Protein AF-A0A7W1GRU5-F1 (afdb_monomer)

Nearest PDB structures (foldseek):
  3suz-assembly1_A  TM=3.601E-01  e=6.159E+00  Rattus norvegicus

Secondary structure (DSSP, 8-state):
---HHHHHHHHHHHHHHHHHHHHHHHHHHHHHHHHHHHHHHHHHHHHHHHHHHHHHHHHHHHHS-GGGSBS-TTTTTPPPPEEEE---TT-EESS----GGGGT-SS-SSS-EESSPPPTT--B--TTTPPPHHHHHHHHHTT-EEEEE-HHHHT-HHHHHHHHHHHHHT---S-----SHHHHHTT-EEEEE--TTT-PPPTT-SEEEEEEESSSTTPBTTTBEEEEEEESS-BHHHHHHHHHHS-TTSSSSTT--

Foldseek 3Di:
DDDPPVVVVVVVVVVVVVVVVVVVVVVVVVVVVVVVVVVVCVVVVVVVVVVVVVVVLLVVLLPDDLQPQWDHCVRQVKDDKDKAAFDAQPQADDPDDDQCVVVVDVVDQEHYAHPAADDFLQAEDDPVGDDDSRNVNVLLLQQAKEKEFEVVLVVDPSLVVSSVSSSSNLRDDPPPDPPDLSSLLRRRHHYDYDYVVNHDDDPQARIKIKHFFCDDPNYDPLGGMIMMMGGNGDGSSCVVVVCVVRPSVRHSNNVDD

Structure (mmCIF, N/CA/C/O backbone):
data_AF-A0A7W1GRU5-F1
#
_entry.id   AF-A0A7W1GRU5-F1
#
loop_
_atom_site.group_PDB
_atom_site.id
_atom_site.type_symbol
_atom_site.label_atom_id
_atom_site.label_alt_id
_atom_site.label_comp_id
_atom_site.label_asym_id
_atom_site.label_entity_id
_atom_site.label_seq_id
_atom_site.pdbx_PDB_ins_code
_atom_site.Cartn_x
_atom_site.Cartn_y
_atom_site.Cartn_z
_atom_site.occupancy
_atom_site.B_iso_or_equiv
_atom_site.auth_seq_id
_atom_site.auth_comp_id
_atom_site.auth_asym_id
_atom_site.auth_atom_id
_atom_site.pdbx_PDB_model_num
ATOM 1 N N . MET A 1 1 ? -77.548 16.739 59.389 1.00 50.28 1 MET A N 1
ATOM 2 C CA . MET A 1 1 ? -76.178 16.188 59.481 1.00 50.28 1 MET A CA 1
ATOM 3 C C . MET A 1 1 ? -76.095 14.935 58.616 1.00 50.28 1 MET A C 1
ATOM 5 O O . MET A 1 1 ? -76.835 14.013 58.906 1.00 50.28 1 MET A O 1
ATOM 9 N N . ALA A 1 2 ? -75.294 14.932 57.542 1.00 55.84 2 ALA A N 1
ATOM 10 C CA . ALA A 1 2 ? -74.689 13.753 56.887 1.00 55.84 2 ALA A CA 1
ATOM 11 C C . ALA A 1 2 ? -74.153 14.154 55.499 1.00 55.84 2 ALA A C 1
ATOM 13 O O . ALA A 1 2 ? -74.943 14.505 54.627 1.00 55.84 2 ALA A O 1
ATOM 14 N N . LYS A 1 3 ? -72.823 14.083 55.330 1.00 51.84 3 LYS A N 1
ATOM 15 C CA . LYS A 1 3 ? -72.012 13.809 54.113 1.00 51.84 3 LYS A CA 1
ATOM 16 C C . LYS A 1 3 ? -70.573 14.400 54.128 1.00 51.84 3 LYS A C 1
ATOM 18 O O . LYS A 1 3 ? -70.083 14.791 53.073 1.00 51.84 3 LYS A O 1
ATOM 23 N N . PRO A 1 4 ? -69.814 14.387 55.246 1.00 54.84 4 PRO A N 1
ATOM 24 C CA . PRO A 1 4 ? -68.350 14.481 55.153 1.00 54.84 4 PRO A CA 1
ATOM 25 C C . PRO A 1 4 ? -67.722 13.260 54.449 1.00 54.84 4 PRO A C 1
ATOM 27 O O . PRO A 1 4 ? -66.665 13.376 53.838 1.00 54.84 4 PRO A O 1
ATOM 30 N N . SER A 1 5 ? -68.373 12.089 54.502 1.00 61.81 5 SER A N 1
ATOM 31 C CA . SER A 1 5 ? -67.784 10.808 54.078 1.00 61.81 5 SER A CA 1
ATOM 32 C C . SER A 1 5 ? -67.575 10.668 52.565 1.00 61.81 5 SER A C 1
ATOM 34 O O . SER A 1 5 ? -66.493 10.271 52.151 1.00 61.81 5 SER A O 1
ATOM 36 N N . LYS A 1 6 ? -68.548 11.058 51.725 1.00 66.12 6 LYS A N 1
ATOM 37 C CA . LYS A 1 6 ? -68.444 10.913 50.254 1.00 66.12 6 LYS A CA 1
ATOM 38 C C . LYS A 1 6 ? -67.352 11.781 49.617 1.00 66.12 6 LYS A C 1
ATOM 40 O O . LYS A 1 6 ? -66.725 11.363 48.649 1.00 66.12 6 LYS A O 1
ATOM 45 N N . ASN A 1 7 ? -67.120 12.986 50.142 1.00 70.38 7 ASN A N 1
ATOM 46 C CA . ASN A 1 7 ? -66.051 13.861 49.645 1.00 70.38 7 ASN A CA 1
ATOM 47 C C . ASN A 1 7 ? -64.666 13.352 50.062 1.00 70.38 7 ASN A C 1
ATOM 49 O O . ASN A 1 7 ? -63.726 13.444 49.274 1.00 70.38 7 ASN A O 1
ATOM 53 N N . ARG A 1 8 ? -64.556 12.759 51.258 1.00 74.50 8 ARG A N 1
ATOM 54 C CA . ARG A 1 8 ? -63.318 12.135 51.738 1.00 74.50 8 ARG A CA 1
ATOM 55 C C . ARG A 1 8 ? -62.948 10.904 50.914 1.00 74.50 8 ARG A C 1
ATOM 57 O O . ARG A 1 8 ? -61.820 10.795 50.460 1.00 74.50 8 ARG A O 1
ATOM 64 N N . GLU A 1 9 ? -63.930 10.064 50.604 1.00 77.06 9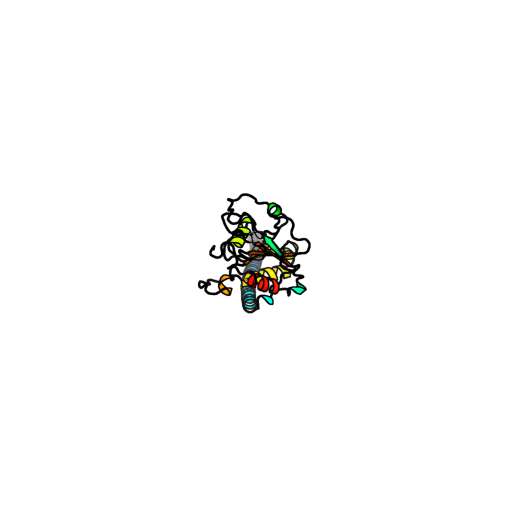 GLU A N 1
ATOM 65 C CA . GLU A 1 9 ? -63.752 8.852 49.795 1.00 77.06 9 GLU A CA 1
ATOM 66 C C . GLU A 1 9 ? -63.311 9.164 48.347 1.00 77.06 9 GLU A C 1
ATOM 68 O O . GLU A 1 9 ? -62.473 8.472 47.767 1.00 77.06 9 GLU A O 1
ATOM 73 N N . ARG A 1 10 ? -63.820 10.257 47.756 1.00 79.00 10 ARG A N 1
ATOM 74 C CA . ARG A 1 10 ? -63.387 10.732 46.429 1.00 79.00 10 ARG A CA 1
ATOM 75 C C . ARG A 1 10 ? -61.971 11.317 46.457 1.00 79.00 10 ARG A C 1
ATOM 77 O O . ARG A 1 10 ? -61.211 11.082 45.521 1.00 79.00 10 ARG A O 1
ATOM 84 N N . ALA A 1 11 ? -61.619 12.055 47.511 1.00 81.19 11 ALA A N 1
ATOM 85 C CA . ALA A 1 11 ? -60.272 12.593 47.700 1.00 81.19 11 ALA A CA 1
ATOM 86 C C . ALA A 1 11 ? -59.235 11.473 47.903 1.00 81.19 11 ALA A C 1
ATOM 88 O O . ALA A 1 11 ? -58.199 11.484 47.243 1.00 81.19 11 ALA A O 1
ATOM 89 N N . GLU A 1 12 ? -59.559 10.464 48.717 1.00 84.00 12 GLU A N 1
ATOM 90 C CA . GLU A 1 12 ? -58.722 9.280 48.951 1.00 84.00 12 GLU A CA 1
ATOM 91 C C . GLU A 1 12 ? -58.486 8.485 47.649 1.00 84.00 12 GLU A C 1
ATOM 93 O O . GLU A 1 12 ? -57.354 8.095 47.367 1.00 84.00 12 GLU A O 1
ATOM 98 N N . ARG A 1 13 ? -59.508 8.322 46.789 1.00 81.06 13 ARG A N 1
ATOM 99 C CA . ARG A 1 13 ? -59.340 7.693 45.459 1.00 81.06 13 ARG A CA 1
ATOM 100 C C . ARG A 1 13 ? -58.450 8.499 44.511 1.00 81.06 13 ARG A C 1
ATOM 102 O O . ARG A 1 13 ? -57.637 7.912 43.804 1.00 81.06 13 ARG A O 1
ATOM 109 N N . ILE A 1 14 ? -58.593 9.824 44.474 1.00 84.50 14 ILE A N 1
ATOM 110 C CA . ILE A 1 14 ? -57.754 10.688 43.624 1.00 84.50 14 ILE A CA 1
ATOM 111 C C . ILE A 1 14 ? -56.297 10.652 44.097 1.00 84.50 14 ILE A C 1
ATOM 113 O O . ILE A 1 14 ? -55.383 10.609 43.275 1.00 84.50 14 ILE A O 1
ATOM 117 N N . GLU A 1 15 ? -56.066 10.642 45.409 1.00 84.25 15 GLU A N 1
ATOM 118 C CA . GLU A 1 15 ? -54.723 10.537 45.974 1.00 84.25 15 GLU A CA 1
ATOM 119 C C . GLU A 1 15 ? -54.103 9.153 45.734 1.00 84.25 15 GLU A C 1
ATOM 121 O O . GLU A 1 15 ? -52.923 9.070 45.397 1.00 84.25 15 GLU A O 1
ATOM 126 N N . ALA A 1 16 ? -54.893 8.077 45.819 1.00 83.06 16 ALA A N 1
ATOM 127 C CA . ALA A 1 16 ? -54.451 6.729 45.466 1.00 83.06 16 ALA A CA 1
ATOM 128 C C . ALA A 1 16 ? -54.019 6.637 43.992 1.00 83.06 16 ALA A C 1
ATOM 130 O O . ALA A 1 16 ? -52.899 6.210 43.717 1.00 83.06 16 ALA A O 1
ATOM 131 N N . LEU A 1 17 ? -54.842 7.143 43.064 1.00 83.25 17 LEU A N 1
ATOM 132 C CA . LEU A 1 17 ? -54.511 7.191 41.634 1.00 83.25 17 LEU A CA 1
ATOM 133 C C . LEU A 1 17 ? -53.266 8.045 41.356 1.00 83.25 17 LEU A C 1
ATOM 135 O O . LEU A 1 17 ? -52.408 7.641 40.576 1.00 83.25 17 LEU A O 1
ATOM 139 N N . ARG A 1 18 ? -53.118 9.198 42.029 1.00 83.06 18 ARG A N 1
ATOM 140 C CA . ARG A 1 18 ? -51.906 10.033 41.932 1.00 83.06 18 ARG A CA 1
ATOM 141 C C . ARG A 1 18 ? -50.664 9.322 42.469 1.00 83.06 18 ARG A C 1
ATOM 143 O O . ARG A 1 18 ? -49.592 9.457 41.892 1.00 83.06 18 ARG A O 1
ATOM 150 N N . ARG A 1 19 ? -50.772 8.568 43.567 1.00 83.75 19 ARG A N 1
ATOM 151 C CA . ARG A 1 19 ? -49.648 7.791 44.117 1.00 83.75 19 ARG A CA 1
ATOM 152 C C . ARG A 1 19 ? -49.258 6.639 43.193 1.00 83.75 19 ARG A C 1
ATOM 154 O O . ARG A 1 19 ? -48.070 6.365 43.049 1.00 83.75 19 ARG A O 1
ATOM 161 N N . GLU A 1 20 ? -50.226 5.974 42.569 1.00 83.56 20 GLU A N 1
ATOM 162 C CA . GLU A 1 20 ? -49.972 4.930 41.571 1.00 83.56 20 GLU A CA 1
ATOM 163 C C . GLU A 1 20 ? -49.313 5.498 40.313 1.00 83.56 20 GLU A C 1
ATOM 165 O O . GLU A 1 20 ? -48.282 4.971 39.891 1.00 83.56 20 GLU A O 1
ATOM 170 N N . SER A 1 21 ? -49.826 6.612 39.775 1.00 81.19 21 SER A N 1
ATOM 171 C CA . SER A 1 21 ? -49.234 7.270 38.606 1.00 81.19 21 SER A CA 1
ATOM 172 C C . SER A 1 21 ? -47.813 7.759 38.897 1.00 81.19 21 SER A C 1
ATOM 174 O O . SER A 1 21 ? -46.904 7.465 38.129 1.00 81.19 21 SER A O 1
ATOM 176 N N . GLN A 1 22 ? -47.577 8.389 40.054 1.00 82.62 22 GLN A N 1
ATOM 177 C CA . GLN A 1 22 ? -46.239 8.822 40.474 1.00 82.62 22 GLN A CA 1
ATOM 178 C C . GLN A 1 22 ? -45.265 7.649 40.652 1.00 82.62 22 GLN A C 1
ATOM 180 O O . GLN A 1 22 ? -44.083 7.772 40.339 1.00 82.62 22 GLN A O 1
ATOM 185 N N . ARG A 1 23 ? -45.725 6.499 41.162 1.00 83.88 23 ARG A N 1
ATOM 186 C CA . ARG A 1 23 ? -44.890 5.290 41.279 1.00 83.88 23 ARG A CA 1
ATOM 187 C C . ARG A 1 23 ? -44.571 4.694 39.910 1.00 83.88 23 ARG A C 1
ATOM 189 O O . ARG A 1 23 ? -43.434 4.274 39.701 1.00 83.88 23 ARG A O 1
ATOM 196 N N . ALA A 1 24 ? -45.544 4.661 39.002 1.00 84.56 24 ALA A N 1
ATOM 197 C CA . ALA A 1 24 ? -45.358 4.184 37.636 1.00 84.56 24 ALA A CA 1
ATOM 198 C C . ALA A 1 24 ? -44.393 5.088 36.852 1.00 84.56 24 ALA A C 1
ATOM 200 O O . ALA A 1 24 ? -43.470 4.578 36.220 1.00 84.56 24 ALA A O 1
ATOM 201 N N . GLU A 1 25 ? -44.533 6.411 36.969 1.00 87.88 25 GLU A N 1
ATOM 202 C CA . GLU A 1 25 ? -43.610 7.386 36.378 1.00 87.88 25 GLU A CA 1
ATOM 203 C C . GLU A 1 25 ? -42.199 7.239 36.941 1.00 87.88 25 GLU A C 1
ATOM 205 O O . GLU A 1 25 ? -41.264 7.079 36.168 1.00 87.88 25 GLU A O 1
ATOM 210 N N . ARG A 1 26 ? -42.028 7.178 38.270 1.00 89.56 26 ARG A N 1
ATOM 211 C CA . ARG A 1 26 ? -40.703 6.974 38.885 1.00 89.56 26 ARG A CA 1
ATOM 212 C C . ARG A 1 26 ? -40.040 5.681 38.427 1.00 89.56 26 ARG A C 1
ATOM 214 O O . ARG A 1 26 ? -38.848 5.686 38.149 1.00 89.56 26 ARG A O 1
ATOM 221 N N . ARG A 1 27 ? -40.797 4.581 38.336 1.00 91.56 27 ARG A N 1
ATOM 222 C CA . ARG A 1 27 ? -40.287 3.308 37.804 1.00 91.56 27 ARG A CA 1
ATOM 223 C C . ARG A 1 27 ? -39.874 3.450 36.345 1.00 91.56 27 ARG A C 1
ATOM 225 O O . ARG A 1 27 ? -38.794 2.999 35.995 1.00 91.56 27 ARG A O 1
ATOM 232 N N . ARG A 1 28 ? -40.695 4.100 35.517 1.00 91.12 28 ARG A N 1
ATOM 233 C CA . ARG A 1 28 ? -40.389 4.330 34.102 1.00 91.12 28 ARG A CA 1
ATOM 234 C C . ARG A 1 28 ? -39.143 5.196 33.934 1.00 91.12 28 ARG A C 1
ATOM 236 O O . ARG A 1 28 ? -38.260 4.817 33.179 1.00 91.12 28 ARG A O 1
ATOM 243 N N . THR A 1 29 ? -39.035 6.301 34.670 1.00 92.56 29 THR A N 1
ATOM 244 C CA . THR A 1 29 ? -37.845 7.160 34.677 1.00 92.56 29 THR A CA 1
ATOM 245 C C . THR A 1 29 ? -36.613 6.387 35.128 1.00 92.56 29 THR A C 1
ATOM 247 O O . THR A 1 29 ? -35.582 6.476 34.477 1.00 92.56 29 THR A O 1
ATOM 250 N N . LEU A 1 30 ? -36.712 5.592 36.195 1.00 95.50 30 LEU A N 1
ATOM 251 C CA . LEU A 1 30 ? -35.588 4.807 36.704 1.00 95.50 30 LEU A CA 1
ATOM 252 C C . LEU A 1 30 ? -35.138 3.746 35.691 1.00 95.50 30 LEU A C 1
ATOM 254 O O . LEU A 1 30 ? -33.944 3.617 35.452 1.00 95.50 30 LEU A O 1
ATOM 258 N N . VAL A 1 31 ? -36.076 3.047 35.046 1.00 96.00 31 VAL A N 1
ATOM 259 C CA . VAL A 1 31 ? -35.769 2.104 33.958 1.00 96.00 31 VAL A CA 1
ATOM 260 C C . VAL A 1 31 ? -35.074 2.818 32.801 1.00 96.00 31 VAL A C 1
ATOM 262 O O . VAL A 1 31 ? -34.044 2.341 32.344 1.00 96.00 31 VAL A O 1
ATOM 265 N N . VAL A 1 32 ? -35.583 3.972 32.360 1.00 95.38 32 VAL A N 1
ATOM 266 C CA . VAL A 1 32 ? -34.956 4.753 31.280 1.00 95.38 32 VAL A CA 1
ATOM 267 C C . VAL A 1 32 ? -33.542 5.190 31.666 1.00 95.38 32 VAL A C 1
ATOM 269 O O . VAL A 1 32 ? -32.622 4.989 30.885 1.00 95.38 32 VAL A O 1
ATOM 272 N N . VAL A 1 33 ? -33.342 5.718 32.876 1.00 96.56 33 VAL A N 1
ATOM 273 C CA . VAL A 1 33 ? -32.017 6.135 33.363 1.00 96.56 33 VAL A CA 1
ATOM 274 C C . VAL A 1 33 ? -31.049 4.955 33.424 1.00 96.56 33 VAL A C 1
ATOM 276 O O . VAL A 1 33 ? -29.903 5.102 33.014 1.00 96.56 33 VAL A O 1
ATOM 279 N N . LEU A 1 34 ? -31.497 3.782 33.883 1.00 96.81 34 LEU A N 1
ATOM 280 C CA . LEU A 1 34 ? -30.667 2.576 33.891 1.00 96.81 34 LEU A CA 1
ATOM 281 C C . LEU A 1 34 ? -30.294 2.133 32.476 1.00 96.81 34 LEU A C 1
ATOM 283 O O . LEU A 1 34 ? -29.129 1.849 32.227 1.00 96.81 34 LEU A O 1
ATOM 287 N N . VAL A 1 35 ? -31.254 2.110 31.549 1.00 97.25 35 VAL A N 1
ATOM 288 C CA . VAL A 1 35 ? -30.998 1.741 30.149 1.00 97.25 35 VAL A CA 1
ATOM 289 C C . VAL A 1 35 ? -30.015 2.719 29.507 1.00 97.25 35 VAL A C 1
ATOM 291 O O . VAL A 1 35 ? -29.026 2.287 28.924 1.00 97.25 35 VAL A O 1
ATOM 294 N N . CYS A 1 36 ? -30.230 4.028 29.666 1.00 96.69 36 CYS A N 1
ATOM 295 C CA . CYS A 1 36 ? -29.302 5.046 29.176 1.00 96.69 36 CYS A CA 1
ATOM 296 C C . CYS A 1 36 ? -27.915 4.919 29.822 1.00 96.69 36 CYS A C 1
ATOM 298 O O . CYS A 1 36 ? -26.914 5.056 29.128 1.00 96.69 36 CYS A O 1
ATOM 300 N N . GLY A 1 37 ? -27.844 4.625 31.123 1.00 97.31 37 GLY A N 1
ATOM 301 C CA . GLY A 1 37 ? -26.581 4.412 31.829 1.00 97.31 37 GLY A CA 1
ATOM 302 C C . GLY A 1 37 ? -25.813 3.197 31.310 1.00 97.31 37 GLY A C 1
ATOM 303 O O . GLY A 1 37 ? -24.614 3.291 31.071 1.00 97.31 37 GLY A O 1
ATOM 304 N N . VAL A 1 38 ? -26.501 2.078 31.069 1.00 97.69 38 VAL A N 1
ATOM 305 C CA . VAL A 1 38 ? -25.897 0.874 30.478 1.00 97.69 38 VAL A CA 1
ATOM 306 C C . VAL A 1 38 ? -25.409 1.148 29.057 1.00 97.69 38 VAL A C 1
ATOM 308 O O . VAL A 1 38 ? -24.287 0.778 28.732 1.00 97.69 38 VAL A O 1
ATOM 311 N N . LEU A 1 39 ? -26.205 1.831 28.228 1.00 96.75 39 LEU A N 1
ATOM 312 C CA . LEU A 1 39 ? -25.803 2.198 26.866 1.00 96.75 39 LEU A CA 1
ATOM 313 C C . LEU A 1 39 ? -24.569 3.106 26.859 1.00 96.75 39 LEU A C 1
ATOM 315 O O . LEU A 1 39 ? -23.635 2.857 26.105 1.00 96.75 39 LEU A O 1
ATOM 319 N N . ALA A 1 40 ? -24.534 4.119 27.727 1.00 96.06 40 ALA A N 1
ATOM 320 C CA . ALA A 1 40 ? -23.379 5.003 27.847 1.00 96.06 40 ALA A CA 1
ATOM 321 C C . ALA A 1 40 ? -22.115 4.235 28.270 1.00 96.06 40 ALA A C 1
ATOM 323 O O . ALA A 1 40 ? -21.057 4.427 27.678 1.00 96.06 40 ALA A O 1
ATOM 324 N N . LEU A 1 41 ? -22.229 3.327 29.246 1.00 97.44 41 LEU A N 1
ATOM 325 C CA . LEU A 1 41 ? -21.112 2.480 29.673 1.00 97.44 41 LEU A CA 1
ATOM 326 C C . LEU A 1 41 ? -20.661 1.508 28.579 1.00 97.44 41 LEU A C 1
ATOM 328 O O . LEU A 1 41 ? -19.464 1.287 28.442 1.00 97.44 41 LEU A O 1
ATOM 332 N N . ALA A 1 42 ? -21.587 0.952 27.794 1.00 96.56 42 ALA A N 1
ATOM 333 C CA . ALA A 1 42 ? -21.254 0.066 26.684 1.00 96.56 42 ALA A CA 1
ATOM 334 C C . ALA A 1 42 ? -20.470 0.802 25.589 1.00 96.56 42 ALA A C 1
ATOM 336 O O . ALA A 1 42 ? -19.461 0.286 25.123 1.00 96.56 42 ALA A O 1
ATOM 337 N N . ILE A 1 43 ? -20.886 2.022 25.229 1.00 96.00 43 ILE A N 1
ATOM 338 C CA . ILE A 1 43 ? -20.183 2.846 24.235 1.00 96.00 43 ILE A CA 1
ATOM 339 C C . ILE A 1 43 ? -18.781 3.203 24.738 1.00 96.00 43 ILE A C 1
ATOM 341 O O . ILE A 1 43 ? -17.804 2.920 24.054 1.00 96.00 43 ILE A O 1
ATOM 345 N N . VAL A 1 44 ? -18.670 3.760 25.951 1.00 96.25 44 VAL A N 1
ATOM 346 C CA . VAL A 1 44 ? -17.369 4.144 26.532 1.00 96.25 44 VAL A CA 1
ATOM 347 C C . VAL A 1 44 ? -16.459 2.926 26.708 1.00 96.25 44 VAL A C 1
ATOM 349 O O . VAL A 1 44 ? -15.264 2.996 26.425 1.00 96.25 44 VAL A O 1
ATOM 352 N N . GLY A 1 45 ? -17.021 1.798 27.149 1.00 95.31 45 GLY A N 1
ATOM 353 C CA . GLY A 1 45 ? -16.300 0.539 27.302 1.00 95.31 45 GLY A CA 1
ATOM 354 C C . GLY A 1 45 ? -15.768 0.009 25.974 1.00 95.31 45 GLY A C 1
ATOM 355 O O . GLY A 1 45 ? -14.596 -0.343 25.902 1.00 95.31 45 GLY A O 1
ATOM 356 N N . ALA A 1 46 ? -16.585 0.017 24.917 1.00 94.88 46 ALA A N 1
ATOM 357 C CA . ALA A 1 46 ? -16.165 -0.398 23.581 1.00 94.88 46 ALA A CA 1
ATOM 358 C C . ALA A 1 46 ? -15.059 0.509 23.022 1.00 94.88 46 ALA A C 1
ATOM 360 O O . ALA A 1 46 ? -14.063 0.005 22.512 1.00 94.88 46 ALA A O 1
ATOM 361 N N . THR A 1 47 ? -15.181 1.833 23.180 1.00 92.31 47 THR A N 1
ATOM 362 C CA . THR A 1 47 ? -14.139 2.771 22.730 1.00 92.31 47 THR A CA 1
ATOM 363 C C . THR A 1 47 ? -12.834 2.607 23.504 1.00 92.31 47 THR A C 1
ATOM 365 O O . THR A 1 47 ? -11.766 2.629 22.906 1.00 92.31 47 THR A O 1
ATOM 368 N N . ALA A 1 48 ? -12.902 2.414 24.826 1.00 93.50 48 ALA A N 1
ATOM 369 C CA . ALA A 1 48 ? -11.710 2.212 25.644 1.00 93.50 48 ALA A CA 1
ATOM 370 C C . ALA A 1 48 ? -11.033 0.872 25.332 1.00 93.50 48 ALA A C 1
ATOM 372 O O . ALA A 1 48 ? -9.810 0.810 25.274 1.00 93.50 48 ALA A O 1
ATOM 373 N N . TRP A 1 49 ? -11.821 -0.184 25.109 1.00 95.00 49 TRP A N 1
ATOM 374 C CA . TRP A 1 49 ? -11.301 -1.485 24.702 1.00 95.00 49 TRP A CA 1
ATOM 375 C C . TRP A 1 49 ? -10.596 -1.406 23.349 1.00 95.00 49 TRP A C 1
ATOM 377 O O . TRP A 1 49 ? -9.454 -1.839 23.278 1.00 95.00 49 TRP A O 1
ATOM 387 N N . LYS A 1 50 ? -11.219 -0.771 22.342 1.00 92.00 50 LYS A N 1
ATOM 388 C CA . LYS A 1 50 ? -10.606 -0.559 21.025 1.00 92.00 50 LYS A CA 1
ATOM 389 C C . LYS A 1 50 ? -9.271 0.192 21.125 1.00 92.00 50 LYS A C 1
ATOM 391 O O . LYS A 1 50 ? -8.268 -0.268 20.612 1.00 92.00 50 LYS A O 1
ATOM 396 N N . LEU A 1 51 ? -9.219 1.301 21.865 1.00 89.06 51 LEU A N 1
ATOM 397 C CA . LEU A 1 51 ? -7.969 2.056 22.033 1.00 89.06 51 LEU A CA 1
ATOM 398 C C . LEU A 1 51 ? -6.847 1.228 22.680 1.00 89.06 51 LEU A C 1
ATOM 400 O O . LEU A 1 51 ? -5.685 1.373 22.316 1.00 89.06 51 LEU A O 1
ATOM 404 N N . ILE A 1 52 ? -7.184 0.374 23.650 1.00 92.75 52 ILE A N 1
ATOM 405 C CA . ILE A 1 52 ? -6.202 -0.497 24.308 1.00 92.75 52 ILE A CA 1
ATOM 406 C C . ILE A 1 52 ? -5.774 -1.634 23.376 1.00 92.75 52 ILE A C 1
ATOM 408 O O . ILE A 1 52 ? -4.587 -1.944 23.337 1.00 92.75 52 ILE A O 1
ATOM 412 N N . SER A 1 53 ? -6.706 -2.251 22.644 1.00 88.19 53 SER A N 1
ATOM 413 C CA . SER A 1 53 ? -6.381 -3.321 21.697 1.00 88.19 53 SER A CA 1
ATOM 414 C C . SER A 1 53 ? -5.517 -2.813 20.552 1.00 88.19 53 SER A C 1
ATOM 416 O O . SER A 1 53 ? -4.529 -3.458 20.224 1.00 88.19 53 SER A O 1
ATOM 418 N N . ASP A 1 54 ? -5.839 -1.640 20.008 1.00 84.38 54 ASP A N 1
ATOM 419 C CA . ASP A 1 54 ? -5.094 -1.030 18.906 1.00 84.38 54 ASP A CA 1
ATOM 420 C C . ASP A 1 54 ? -3.666 -0.683 19.364 1.00 84.38 54 ASP A C 1
ATOM 422 O O . ASP A 1 54 ? -2.704 -0.980 18.663 1.00 84.38 54 ASP A O 1
ATOM 426 N N . ALA A 1 55 ? -3.502 -0.152 20.584 1.00 84.81 55 ALA A N 1
ATOM 427 C CA . ALA A 1 55 ? -2.181 0.109 21.160 1.00 84.81 55 ALA A CA 1
ATOM 428 C C . ALA A 1 55 ? -1.368 -1.178 21.393 1.00 84.81 55 ALA A C 1
ATOM 430 O O . ALA A 1 55 ? -0.181 -1.224 21.090 1.00 84.81 55 ALA A O 1
ATOM 431 N N . GLN A 1 56 ? -2.004 -2.237 21.905 1.00 88.25 56 GLN A N 1
ATOM 432 C CA . GLN A 1 56 ? -1.344 -3.533 22.095 1.00 88.25 56 GLN A CA 1
ATOM 433 C C . GLN A 1 56 ? -0.927 -4.168 20.767 1.00 88.25 56 GLN A C 1
ATOM 435 O O . GLN A 1 56 ? 0.153 -4.750 20.689 1.00 88.25 56 GLN A O 1
ATOM 440 N N . ARG A 1 57 ? -1.767 -4.044 19.732 1.00 87.06 57 ARG A N 1
ATOM 441 C CA . ARG A 1 57 ? -1.457 -4.520 18.384 1.00 87.06 57 ARG A CA 1
ATOM 442 C C . ARG A 1 57 ? -0.294 -3.741 17.782 1.00 87.06 57 ARG A C 1
ATOM 444 O O . ARG A 1 57 ? 0.629 -4.360 17.271 1.00 87.06 57 ARG A O 1
ATOM 451 N N . ALA A 1 58 ? -0.299 -2.416 17.912 1.00 84.62 58 ALA A N 1
ATOM 452 C CA . ALA A 1 58 ? 0.795 -1.573 17.442 1.00 84.62 58 ALA A CA 1
ATOM 453 C C . ALA A 1 58 ? 2.134 -1.945 18.100 1.00 84.62 58 ALA A C 1
ATOM 455 O O . ALA A 1 58 ? 3.139 -2.082 17.406 1.00 84.62 58 ALA A O 1
ATOM 456 N N . ASP A 1 59 ? 2.148 -2.184 19.417 1.00 86.31 59 ASP A N 1
ATOM 457 C CA . ASP A 1 59 ? 3.347 -2.645 20.132 1.00 86.31 59 ASP A CA 1
ATOM 458 C C . ASP A 1 59 ? 3.826 -4.025 19.632 1.00 86.31 59 ASP A C 1
ATOM 460 O O . ASP A 1 59 ? 5.028 -4.261 19.481 1.00 86.31 59 ASP A O 1
ATOM 464 N N . GLU A 1 60 ? 2.896 -4.945 19.361 1.00 88.12 60 GLU A N 1
ATOM 465 C CA . GLU A 1 60 ? 3.195 -6.273 18.814 1.00 88.12 60 GLU A CA 1
ATOM 466 C C . GLU A 1 60 ? 3.788 -6.188 17.399 1.00 88.12 60 GLU A C 1
ATOM 468 O O . GLU A 1 60 ? 4.821 -6.803 17.122 1.00 88.12 60 GLU A O 1
ATOM 473 N N . ILE A 1 61 ? 3.181 -5.391 16.518 1.00 88.69 61 ILE A N 1
ATOM 474 C CA . ILE A 1 61 ? 3.646 -5.175 15.143 1.00 88.69 61 ILE A CA 1
ATOM 475 C C . ILE A 1 61 ? 4.993 -4.453 15.118 1.00 88.69 61 ILE A C 1
ATOM 477 O O . ILE A 1 61 ? 5.890 -4.843 14.366 1.00 88.69 61 ILE A O 1
ATOM 481 N N . ALA A 1 62 ? 5.202 -3.464 15.989 1.00 85.25 62 ALA A N 1
ATOM 482 C CA . ALA A 1 62 ? 6.492 -2.797 16.131 1.00 85.25 62 ALA A CA 1
ATOM 483 C C . ALA A 1 62 ? 7.616 -3.795 16.468 1.00 85.25 62 ALA A C 1
ATOM 485 O O . ALA A 1 62 ? 8.708 -3.694 15.909 1.00 85.25 62 ALA A O 1
ATOM 486 N N . GLY A 1 63 ? 7.334 -4.785 17.324 1.00 84.81 63 GLY A N 1
ATOM 487 C CA . GLY A 1 63 ? 8.273 -5.848 17.697 1.00 84.81 63 GLY A CA 1
ATOM 488 C C . GLY A 1 63 ? 8.399 -7.009 16.701 1.00 84.81 63 GLY A C 1
ATOM 489 O O . GLY A 1 63 ? 9.278 -7.852 16.883 1.00 84.81 63 GLY A O 1
ATOM 490 N N . THR A 1 64 ? 7.547 -7.072 15.677 1.00 89.75 64 THR A N 1
ATOM 491 C CA . THR A 1 64 ? 7.531 -8.144 14.670 1.00 89.75 64 THR A CA 1
ATOM 492 C C . THR A 1 64 ? 8.336 -7.730 13.439 1.00 89.75 64 THR A C 1
ATOM 494 O O . THR A 1 64 ? 8.245 -6.587 12.988 1.00 89.75 64 THR A O 1
ATOM 497 N N . ASP A 1 65 ? 9.149 -8.638 12.896 1.00 91.56 65 ASP A N 1
ATOM 498 C CA . ASP A 1 65 ? 9.872 -8.404 11.640 1.00 91.56 65 ASP A CA 1
ATOM 499 C C . ASP A 1 65 ? 8.880 -8.240 10.478 1.00 91.56 65 ASP A C 1
ATOM 501 O O . ASP A 1 65 ? 7.886 -8.965 10.427 1.00 91.56 65 ASP A O 1
ATOM 505 N N . LEU A 1 66 ? 9.133 -7.306 9.554 1.00 92.19 66 LEU A N 1
ATOM 506 C CA . LEU A 1 66 ? 8.254 -7.073 8.403 1.00 92.19 66 LEU A CA 1
ATOM 507 C C . LEU A 1 66 ? 8.031 -8.361 7.599 1.00 92.19 66 LEU A C 1
ATOM 509 O O . LEU A 1 66 ? 6.894 -8.664 7.254 1.00 92.19 66 LEU A O 1
ATOM 513 N N . ALA A 1 67 ? 9.083 -9.156 7.382 1.00 95.00 67 ALA A N 1
ATOM 514 C CA . ALA A 1 67 ? 9.001 -10.398 6.622 1.00 95.00 67 ALA A CA 1
ATOM 515 C C . ALA A 1 67 ? 8.154 -11.484 7.310 1.00 95.00 67 ALA A C 1
ATOM 517 O O . ALA A 1 67 ? 7.759 -12.455 6.674 1.00 95.00 67 ALA A O 1
ATOM 518 N N . ALA A 1 68 ? 7.863 -11.330 8.606 1.00 95.50 68 ALA A N 1
ATOM 519 C CA . ALA A 1 68 ? 7.047 -12.263 9.378 1.00 95.50 68 ALA A CA 1
ATOM 520 C C . ALA A 1 68 ? 5.552 -11.884 9.425 1.00 95.50 68 ALA A C 1
ATOM 522 O O . ALA A 1 68 ? 4.777 -12.565 10.099 1.00 95.50 68 ALA A O 1
ATOM 523 N N . ILE A 1 69 ? 5.145 -10.794 8.766 1.00 96.12 69 ILE A N 1
ATOM 524 C CA . ILE A 1 69 ? 3.749 -10.347 8.713 1.00 96.12 69 ILE A CA 1
ATOM 525 C C . ILE A 1 69 ? 3.067 -10.964 7.489 1.00 96.12 69 ILE A C 1
ATOM 527 O O . ILE A 1 69 ? 3.508 -10.765 6.361 1.00 96.12 69 ILE A O 1
ATOM 531 N N . GLY A 1 70 ? 1.956 -11.669 7.703 1.00 96.25 70 GLY A N 1
ATOM 532 C CA . GLY A 1 70 ? 1.215 -12.329 6.627 1.00 96.25 70 GLY A CA 1
ATOM 533 C C . GLY A 1 70 ? 1.835 -13.653 6.186 1.00 96.25 70 GLY A C 1
ATOM 534 O O . GLY A 1 70 ? 2.533 -14.315 6.956 1.00 96.25 70 GLY A O 1
ATOM 535 N N . ALA A 1 71 ? 1.533 -14.055 4.954 1.00 96.94 71 ALA A N 1
ATOM 536 C CA . ALA A 1 71 ? 2.109 -15.251 4.350 1.00 96.94 71 ALA A CA 1
ATOM 537 C C . ALA A 1 71 ? 3.566 -15.001 3.917 1.00 96.94 71 ALA A C 1
ATOM 539 O O . ALA A 1 71 ? 3.933 -13.883 3.549 1.00 96.94 71 ALA A O 1
ATOM 540 N N . ASP A 1 72 ? 4.398 -16.043 3.930 1.00 96.50 72 ASP A N 1
ATOM 541 C CA . ASP A 1 72 ? 5.681 -16.011 3.216 1.00 96.50 72 ASP A CA 1
ATOM 542 C C . ASP A 1 72 ? 5.452 -15.900 1.696 1.00 96.50 72 ASP A C 1
ATOM 544 O O . ASP A 1 72 ? 4.334 -16.111 1.213 1.00 96.50 72 ASP A O 1
ATOM 548 N N . ALA A 1 73 ? 6.483 -15.513 0.940 1.00 94.12 73 ALA A N 1
ATOM 549 C CA . ALA A 1 73 ? 6.323 -15.195 -0.483 1.00 94.12 73 ALA A CA 1
ATOM 550 C C . ALA A 1 73 ? 5.824 -16.397 -1.313 1.00 94.12 73 ALA A C 1
ATOM 552 O O . ALA A 1 73 ? 5.002 -16.225 -2.216 1.00 94.12 73 ALA A O 1
ATOM 553 N N . ASP A 1 74 ? 6.263 -17.613 -0.971 1.00 96.00 74 ASP A N 1
ATOM 554 C CA . ASP A 1 74 ? 5.830 -18.847 -1.635 1.00 96.00 74 ASP A CA 1
ATOM 555 C C . ASP A 1 74 ? 4.366 -19.177 -1.292 1.00 96.00 74 ASP A C 1
ATOM 557 O O . ASP A 1 74 ? 3.568 -19.506 -2.171 1.00 96.00 74 ASP A O 1
ATOM 561 N N . ALA A 1 75 ? 3.984 -19.086 -0.013 1.00 97.00 75 ALA A N 1
ATOM 562 C CA . ALA A 1 75 ? 2.620 -19.343 0.451 1.00 97.00 75 ALA A CA 1
ATOM 563 C C . ALA A 1 75 ? 1.613 -18.300 -0.055 1.00 97.00 75 ALA A C 1
ATOM 565 O O . ALA A 1 75 ? 0.436 -18.620 -0.227 1.00 97.00 75 ALA A O 1
ATOM 566 N N . ALA A 1 76 ? 2.077 -17.077 -0.310 1.00 97.19 76 ALA A N 1
ATOM 567 C CA . ALA A 1 76 ? 1.295 -16.012 -0.918 1.00 97.19 76 ALA A CA 1
ATOM 568 C C . ALA A 1 76 ? 1.132 -16.147 -2.441 1.00 97.19 76 ALA A C 1
ATOM 570 O O . ALA A 1 76 ? 0.465 -15.301 -3.041 1.00 97.19 76 ALA A O 1
ATOM 571 N N . ASP A 1 77 ? 1.734 -17.175 -3.053 1.00 97.88 77 ASP A N 1
ATOM 572 C CA . ASP A 1 77 ? 1.815 -17.373 -4.506 1.00 97.88 77 ASP A CA 1
ATOM 573 C C . ASP A 1 77 ? 2.318 -16.107 -5.223 1.00 97.88 77 ASP A C 1
ATOM 575 O O . ASP A 1 77 ? 1.739 -15.629 -6.203 1.00 97.88 77 ASP A O 1
ATOM 579 N N . CYS A 1 78 ? 3.378 -15.500 -4.673 1.00 98.06 78 CYS A N 1
ATOM 580 C CA . CYS A 1 78 ? 3.989 -14.324 -5.273 1.00 98.06 78 CYS A CA 1
ATOM 581 C C . CYS A 1 78 ? 4.740 -14.699 -6.553 1.00 98.06 78 CYS A C 1
ATOM 583 O O . CYS A 1 78 ? 5.563 -15.613 -6.591 1.00 98.06 78 CYS A O 1
ATOM 585 N N . ARG A 1 79 ? 4.468 -13.944 -7.614 1.00 96.50 79 ARG A N 1
ATOM 586 C CA . ARG A 1 79 ? 5.116 -14.089 -8.917 1.00 96.50 79 ARG A CA 1
ATOM 587 C C . ARG A 1 79 ? 6.478 -13.410 -8.933 1.00 96.50 79 ARG A C 1
ATOM 589 O O . ARG A 1 79 ? 6.791 -12.565 -8.089 1.00 96.50 79 ARG A O 1
ATOM 596 N N . ASP A 1 80 ? 7.254 -13.752 -9.956 1.00 96.38 80 ASP A N 1
ATOM 597 C CA . ASP A 1 80 ? 8.474 -13.029 -10.291 1.00 96.38 80 ASP A CA 1
ATOM 598 C C . ASP A 1 80 ? 8.167 -11.552 -10.570 1.00 96.38 80 ASP A C 1
ATOM 600 O O . ASP A 1 80 ? 7.101 -11.201 -11.090 1.00 96.38 80 ASP A O 1
ATOM 604 N N . VAL A 1 81 ? 9.129 -10.690 -10.240 1.00 97.56 81 VAL A N 1
ATOM 605 C CA . VAL A 1 81 ? 9.051 -9.264 -10.550 1.00 97.56 81 VAL A CA 1
ATOM 606 C C . VAL A 1 81 ? 9.032 -9.069 -12.064 1.00 97.56 81 VAL A C 1
ATOM 608 O O . VAL A 1 81 ? 9.812 -9.674 -12.803 1.00 97.56 81 VAL A O 1
ATOM 611 N N . THR A 1 82 ? 8.147 -8.191 -12.521 1.00 96.81 82 THR A N 1
ATOM 612 C CA . THR A 1 82 ? 8.066 -7.770 -13.922 1.00 96.81 82 THR A CA 1
ATOM 613 C C . THR A 1 82 ? 8.355 -6.287 -14.049 1.00 96.81 82 THR A C 1
ATOM 615 O O . THR A 1 82 ? 7.974 -5.503 -13.178 1.00 96.81 82 THR A O 1
ATOM 618 N N . THR A 1 83 ? 8.988 -5.904 -15.152 1.00 97.50 83 THR A N 1
ATOM 619 C CA . THR A 1 83 ? 9.369 -4.524 -15.450 1.00 97.50 83 THR A CA 1
ATOM 620 C C . THR A 1 83 ? 8.911 -4.114 -16.843 1.00 97.50 83 THR A C 1
ATOM 622 O O . THR A 1 83 ? 8.733 -4.946 -17.735 1.00 97.50 83 THR A O 1
ATOM 625 N N . ALA A 1 84 ? 8.683 -2.816 -17.023 1.00 96.62 84 ALA A N 1
ATOM 626 C CA . ALA A 1 84 ? 8.400 -2.226 -18.325 1.00 96.62 84 ALA A CA 1
ATOM 627 C C . ALA A 1 84 ? 8.931 -0.794 -18.371 1.00 96.62 84 ALA A C 1
ATOM 629 O O . ALA A 1 84 ? 8.784 -0.048 -17.403 1.00 96.62 84 ALA A O 1
ATOM 630 N N . GLY A 1 85 ? 9.524 -0.404 -19.500 1.00 97.00 85 GLY A N 1
ATOM 631 C CA . GLY A 1 85 ? 10.006 0.960 -19.704 1.00 97.00 85 GLY A CA 1
ATOM 632 C C . GLY A 1 85 ? 8.893 1.985 -19.498 1.00 97.00 85 GLY A C 1
ATOM 633 O O . GLY A 1 85 ? 7.796 1.821 -20.030 1.00 97.00 85 GLY A O 1
ATOM 634 N N . ALA A 1 86 ? 9.178 3.015 -18.704 1.00 96.00 86 ALA A N 1
ATOM 635 C CA . ALA A 1 86 ? 8.201 4.035 -18.368 1.00 96.00 86 ALA A CA 1
ATOM 636 C C . ALA A 1 86 ? 8.072 5.083 -19.477 1.00 96.00 86 ALA A C 1
ATOM 638 O O . ALA A 1 86 ? 8.996 5.331 -20.256 1.00 96.00 86 ALA A O 1
ATOM 639 N N . GLU A 1 87 ? 6.920 5.742 -19.488 1.00 93.88 87 GLU A N 1
ATOM 640 C CA . GLU A 1 87 ? 6.599 6.864 -20.362 1.00 93.88 87 GLU A CA 1
ATOM 641 C C . GLU A 1 87 ? 5.922 7.978 -19.551 1.00 93.88 87 GLU A C 1
ATOM 643 O O . GLU A 1 87 ? 5.410 7.737 -18.456 1.00 93.88 87 GLU A O 1
ATOM 648 N N . ALA A 1 88 ? 5.897 9.192 -20.108 1.00 90.50 88 ALA A N 1
ATOM 649 C CA . ALA A 1 88 ? 5.217 10.360 -19.542 1.00 90.50 88 ALA A CA 1
ATOM 650 C C . ALA A 1 88 ? 5.693 10.775 -18.131 1.00 90.50 88 ALA A C 1
ATOM 652 O O . ALA A 1 88 ? 4.922 11.300 -17.326 1.00 90.50 88 ALA A O 1
ATOM 653 N N . GLN A 1 89 ? 6.985 10.592 -17.840 1.00 89.31 89 GLN A N 1
ATOM 654 C CA . GLN A 1 89 ? 7.619 11.153 -16.644 1.00 89.31 89 GLN A CA 1
ATOM 655 C C . GLN A 1 89 ? 7.517 12.686 -16.649 1.00 89.31 89 GLN A C 1
ATOM 657 O O . GLN A 1 89 ? 7.781 13.326 -17.673 1.00 89.31 89 GLN A O 1
ATOM 662 N N . GLY A 1 90 ? 7.111 13.269 -15.515 1.00 86.56 90 GLY A N 1
ATOM 663 C CA . GLY A 1 90 ? 6.873 14.707 -15.371 1.00 86.56 90 GLY A CA 1
ATOM 664 C C . GLY A 1 90 ? 5.657 15.264 -16.129 1.00 86.56 90 GLY A C 1
ATOM 665 O O . GLY A 1 90 ? 5.499 16.485 -16.212 1.00 86.56 90 GLY A O 1
ATOM 666 N N . GLU A 1 91 ? 4.796 14.421 -16.712 1.00 94.06 91 GLU A N 1
ATOM 667 C CA . GLU A 1 91 ? 3.541 14.875 -17.320 1.00 94.06 91 GLU A CA 1
ATOM 668 C C . GLU A 1 91 ? 2.454 15.066 -16.246 1.00 94.06 91 GLU A C 1
ATOM 670 O O . GLU A 1 91 ? 1.594 14.212 -16.017 1.00 94.06 91 GLU A O 1
ATOM 675 N N . HIS A 1 92 ? 2.505 16.222 -15.580 1.00 94.19 92 HIS A N 1
ATOM 676 C CA . HIS A 1 92 ? 1.531 16.625 -14.564 1.00 94.19 92 HIS A CA 1
ATOM 677 C C . HIS A 1 92 ? 0.251 17.193 -15.194 1.00 94.19 92 HIS A C 1
ATOM 679 O O . HIS A 1 92 ? 0.282 18.182 -15.935 1.00 94.19 92 HIS A O 1
ATOM 685 N N . LEU A 1 93 ? -0.895 16.587 -14.876 1.00 93.81 93 LEU A N 1
ATOM 686 C CA . LEU A 1 93 ? -2.225 17.016 -15.311 1.00 93.81 93 LEU A CA 1
ATOM 687 C C . LEU A 1 93 ? -3.027 17.635 -14.159 1.00 93.81 93 LEU A C 1
ATOM 689 O O . LEU A 1 93 ? -2.928 17.230 -13.003 1.00 93.81 93 LEU A O 1
ATOM 693 N N . ASP A 1 94 ? -3.922 18.566 -14.485 1.00 91.94 94 ASP A N 1
ATOM 694 C CA . ASP A 1 94 ? -4.786 19.218 -13.496 1.00 91.94 94 ASP A CA 1
ATOM 695 C C . ASP A 1 94 ? -6.193 18.597 -13.502 1.00 91.94 94 ASP A C 1
ATOM 697 O O . ASP A 1 94 ? -7.121 19.084 -14.163 1.00 91.94 94 ASP A O 1
ATOM 701 N N . GLY A 1 95 ? -6.350 17.488 -12.771 1.00 87.56 95 GLY A N 1
ATOM 702 C CA . GLY A 1 95 ? -7.655 16.882 -12.475 1.00 87.56 95 GLY A CA 1
ATOM 703 C C . GLY A 1 95 ? -8.343 16.185 -13.654 1.00 87.56 95 GLY A C 1
ATOM 704 O O . GLY A 1 95 ? -9.538 15.899 -13.582 1.00 87.56 95 GLY A O 1
ATOM 705 N N . GLN A 1 96 ? -7.635 15.965 -14.765 1.00 89.94 96 GLN A N 1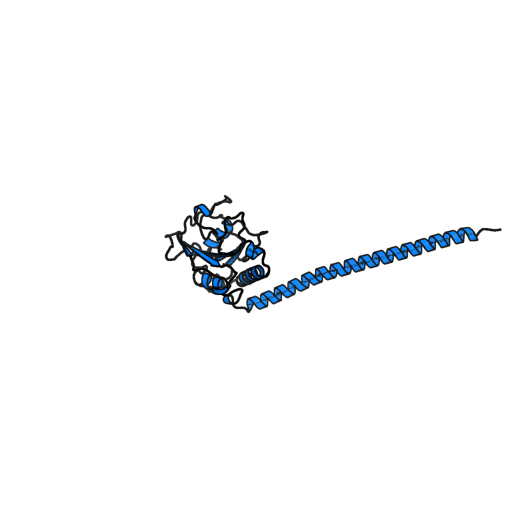
ATOM 706 C CA . GLN A 1 96 ? -8.189 15.270 -15.929 1.00 89.94 96 GLN A CA 1
ATOM 707 C C . GLN A 1 96 ? -8.159 13.751 -15.713 1.00 89.94 96 GLN A C 1
ATOM 709 O O . GLN A 1 96 ? -7.183 13.251 -15.152 1.00 89.94 96 GLN A O 1
ATOM 714 N N . PRO A 1 97 ? -9.187 13.006 -16.160 1.00 88.38 97 PRO A N 1
ATOM 715 C CA . PRO A 1 97 ? -9.154 11.551 -16.100 1.00 88.38 97 PRO A CA 1
ATOM 716 C C . PRO A 1 97 ? -8.030 11.005 -16.988 1.00 88.38 97 PRO A C 1
ATOM 718 O O . PRO A 1 97 ? -7.758 11.555 -18.057 1.00 88.38 97 PRO A O 1
ATOM 721 N N . ILE A 1 98 ? -7.409 9.915 -16.542 1.00 91.12 98 ILE A N 1
ATOM 722 C CA . ILE A 1 98 ? -6.337 9.210 -17.253 1.00 91.12 98 ILE A CA 1
ATOM 723 C C . ILE A 1 98 ? -6.742 7.746 -17.350 1.00 91.12 98 ILE A C 1
ATOM 725 O O . ILE A 1 98 ? -7.066 7.143 -16.328 1.00 91.12 98 ILE A O 1
ATOM 729 N N . ASP A 1 99 ? -6.727 7.201 -18.563 1.00 90.38 99 ASP A N 1
ATOM 730 C CA . ASP A 1 99 ? -6.885 5.770 -18.800 1.00 90.38 99 ASP A CA 1
ATOM 731 C C . ASP A 1 99 ? -5.494 5.129 -18.844 1.00 90.38 99 ASP A C 1
ATOM 733 O O . ASP A 1 99 ? -4.732 5.320 -19.790 1.00 90.38 99 ASP A O 1
ATOM 737 N N . TYR A 1 100 ? -5.136 4.393 -17.793 1.00 90.62 100 TYR A N 1
ATOM 738 C CA . TYR A 1 100 ? -3.812 3.779 -17.693 1.00 90.62 100 TYR A CA 1
ATOM 739 C C . TYR A 1 100 ? -3.619 2.582 -18.639 1.00 90.62 100 TYR A C 1
ATOM 741 O O . TYR A 1 100 ? -2.482 2.161 -18.872 1.00 90.62 100 TYR A O 1
ATOM 749 N N . THR A 1 101 ? -4.692 2.085 -19.270 1.00 86.75 101 THR A N 1
ATOM 750 C CA . THR A 1 101 ? -4.578 1.045 -20.302 1.00 86.75 101 THR A CA 1
ATOM 751 C C . THR A 1 101 ? -3.854 1.547 -21.554 1.00 86.75 101 THR A C 1
ATOM 753 O O . THR A 1 101 ? -3.158 0.760 -22.198 1.00 86.75 101 THR A O 1
ATOM 756 N N . ASP A 1 102 ? -3.902 2.856 -21.841 1.00 85.25 102 ASP A N 1
ATOM 757 C CA . ASP A 1 102 ? -3.140 3.488 -22.930 1.00 85.25 102 ASP A CA 1
ATOM 758 C C . ASP A 1 102 ? -1.620 3.413 -22.701 1.00 85.25 102 ASP A C 1
ATOM 760 O O . ASP A 1 102 ? -0.846 3.424 -23.659 1.00 85.25 102 ASP A O 1
ATOM 764 N N . TYR A 1 103 ? -1.198 3.278 -21.440 1.00 84.50 103 TYR A N 1
ATOM 765 C CA . TYR A 1 103 ? 0.200 3.139 -21.024 1.00 84.50 103 TYR A CA 1
ATOM 766 C C . TYR A 1 103 ? 0.584 1.679 -20.752 1.00 84.50 103 TYR A C 1
ATOM 768 O O . TYR A 1 103 ? 1.710 1.400 -20.352 1.00 84.50 103 TYR A O 1
ATOM 776 N N . GLY A 1 104 ? -0.343 0.735 -20.959 1.00 82.31 104 GLY A N 1
ATOM 777 C CA . GLY A 1 104 ? -0.111 -0.693 -20.749 1.00 82.31 104 GLY A CA 1
ATOM 778 C C . GLY A 1 104 ? 0.118 -1.083 -19.288 1.00 82.31 104 GLY A C 1
ATOM 779 O O . GLY A 1 104 ? 0.722 -2.124 -19.037 1.00 82.31 104 GLY A O 1
ATOM 780 N N . THR A 1 105 ? -0.337 -0.269 -18.329 1.00 78.69 105 THR A N 1
ATOM 781 C CA . THR A 1 105 ? -0.104 -0.507 -16.901 1.00 78.69 105 THR A CA 1
ATOM 782 C C . THR A 1 105 ? -1.418 -0.593 -16.131 1.00 78.69 105 THR A C 1
ATOM 784 O O . THR A 1 105 ? -2.223 0.337 -16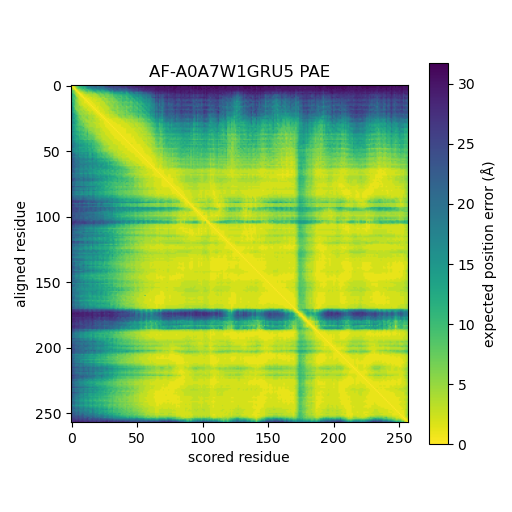.116 1.00 78.69 105 THR A O 1
ATOM 787 N N . THR A 1 106 ? -1.694 -1.734 -15.500 1.00 85.19 106 THR A N 1
ATOM 788 C CA . THR A 1 106 ? -2.872 -1.892 -14.631 1.00 85.19 106 THR A CA 1
ATOM 789 C C . THR A 1 106 ? -2.602 -2.951 -13.552 1.00 85.19 106 THR A C 1
ATOM 791 O O . THR A 1 106 ? -2.469 -4.128 -13.890 1.00 85.19 106 THR A O 1
ATOM 794 N N . PRO A 1 107 ? -2.527 -2.568 -12.262 1.00 95.50 107 PRO A N 1
ATOM 795 C CA . PRO A 1 107 ? -2.470 -1.192 -11.750 1.00 95.50 107 PRO A CA 1
ATOM 796 C C . PRO A 1 107 ? -1.255 -0.398 -12.278 1.00 95.50 107 PRO A C 1
ATOM 798 O O . PRO A 1 107 ? -0.233 -1.003 -12.616 1.00 95.50 107 PRO A O 1
ATOM 801 N N . PRO A 1 108 ? -1.322 0.942 -12.367 1.00 96.31 108 PRO A N 1
ATOM 802 C CA . PRO A 1 108 ? -0.216 1.744 -12.873 1.00 96.31 108 PRO A CA 1
ATOM 803 C C . PRO A 1 108 ? 0.973 1.769 -11.908 1.00 96.31 108 PRO A C 1
ATOM 805 O O . PRO A 1 108 ? 0.795 1.860 -10.693 1.00 96.31 108 PRO A O 1
ATOM 808 N N . ALA A 1 109 ? 2.185 1.732 -12.467 1.00 97.00 109 ALA A N 1
ATOM 809 C CA . ALA A 1 109 ? 3.434 2.036 -11.756 1.00 97.00 109 ALA A CA 1
ATOM 810 C C . ALA A 1 109 ? 4.128 3.302 -12.289 1.00 97.00 109 ALA A C 1
ATOM 812 O O . ALA A 1 109 ? 5.079 3.772 -11.681 1.00 97.00 109 ALA A O 1
ATOM 813 N N . PHE A 1 110 ? 3.660 3.851 -13.413 1.00 97.19 110 PHE A N 1
ATOM 814 C CA . PHE A 1 110 ? 4.140 5.091 -14.022 1.00 97.19 110 PHE A CA 1
ATOM 815 C C . PHE A 1 110 ? 3.050 5.708 -14.904 1.00 97.19 110 PHE A C 1
ATOM 817 O O . PHE A 1 110 ? 1.986 5.117 -15.104 1.00 97.19 110 PHE A O 1
ATOM 824 N N . GLY A 1 111 ? 3.351 6.872 -15.476 1.00 95.75 111 GLY A N 1
ATOM 825 C CA . GLY A 1 111 ? 2.546 7.532 -16.497 1.00 95.75 111 GLY A CA 1
ATOM 826 C C . GLY A 1 111 ? 2.239 8.980 -16.129 1.00 95.75 111 GLY A C 1
ATOM 827 O O . GLY A 1 111 ? 2.714 9.475 -15.097 1.00 95.75 111 GLY A O 1
ATOM 828 N N . PRO A 1 112 ? 1.405 9.664 -16.931 1.00 95.88 112 PRO A N 1
ATOM 829 C CA . PRO A 1 112 ? 0.896 10.958 -16.540 1.00 95.88 112 PRO A CA 1
ATOM 830 C C . PRO A 1 112 ? 0.059 10.797 -15.278 1.00 95.88 1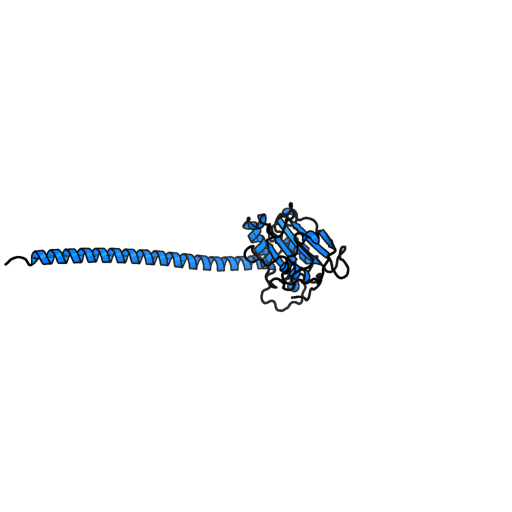12 PRO A C 1
ATOM 832 O O . PRO A 1 112 ? -0.565 9.762 -15.010 1.00 95.88 112 PRO A O 1
ATOM 835 N N . HIS A 1 113 ? 0.069 11.840 -14.473 1.00 96.31 113 HIS A N 1
ATOM 836 C CA . HIS A 1 113 ? -0.512 11.805 -13.145 1.00 96.31 113 HIS A CA 1
ATOM 837 C C . HIS A 1 113 ? -0.877 13.220 -12.718 1.00 96.31 113 HIS A C 1
ATOM 839 O O . HIS A 1 113 ? -0.601 14.193 -13.421 1.00 96.31 113 HIS A O 1
ATOM 845 N N . TRP A 1 114 ? -1.588 13.359 -11.606 1.00 96.50 114 TRP A N 1
ATOM 846 C CA . TRP A 1 114 ? -2.064 14.678 -11.206 1.00 96.50 114 TRP A CA 1
ATOM 847 C C . TRP A 1 114 ? -0.960 15.503 -10.563 1.00 96.50 114 TRP A C 1
ATOM 849 O O . TRP A 1 114 ? -0.126 14.963 -9.848 1.00 96.50 114 TRP A O 1
ATOM 859 N N . SER A 1 115 ? -0.981 16.822 -10.768 1.00 94.38 115 SER A N 1
ATOM 860 C CA . SER A 1 115 ? -0.022 17.756 -10.155 1.00 94.38 115 SER A CA 1
ATOM 861 C C . SER A 1 115 ? -0.025 17.706 -8.619 1.00 94.38 115 SER A C 1
ATOM 863 O O . SER A 1 115 ? 0.956 18.080 -7.983 1.00 94.38 115 SER A O 1
ATOM 865 N N . ASN A 1 116 ? -1.138 17.290 -8.007 1.00 94.00 116 ASN A N 1
ATOM 866 C CA . ASN A 1 116 ? -1.256 17.083 -6.568 1.00 94.00 116 ASN A CA 1
ATOM 867 C C . ASN A 1 116 ? -1.115 15.598 -6.211 1.00 94.00 116 ASN A C 1
ATOM 869 O O . ASN A 1 116 ? -1.881 14.774 -6.700 1.00 94.00 116 ASN A O 1
ATOM 873 N N . ALA A 1 117 ? -0.185 15.287 -5.311 1.00 94.31 117 ALA A N 1
ATOM 874 C CA . ALA A 1 117 ? -0.014 13.952 -4.748 1.00 94.31 117 ALA A CA 1
ATOM 875 C C . ALA A 1 117 ? -1.103 13.596 -3.724 1.00 94.31 117 ALA A C 1
ATOM 877 O O . ALA A 1 117 ? -1.785 14.479 -3.187 1.00 94.31 117 ALA A O 1
ATOM 878 N N . ALA A 1 118 ? -1.201 12.305 -3.392 1.00 95.19 118 ALA A N 1
ATOM 879 C CA . ALA A 1 118 ? -1.870 11.891 -2.167 1.00 95.19 118 ALA A CA 1
ATOM 880 C C . ALA A 1 118 ? -1.084 12.374 -0.939 1.00 95.19 118 ALA A C 1
ATOM 882 O O . ALA A 1 118 ? 0.100 12.707 -1.023 1.00 95.19 118 ALA A O 1
ATOM 883 N N . GLU A 1 119 ? -1.747 12.398 0.218 1.00 92.12 119 GLU A N 1
ATOM 884 C CA . GLU A 1 119 ? -1.133 12.825 1.474 1.00 92.12 119 GLU A CA 1
ATOM 885 C C . GLU A 1 119 ? 0.132 12.010 1.780 1.00 92.12 119 GLU A C 1
ATOM 887 O O . GLU A 1 119 ? 0.079 10.787 1.923 1.00 92.12 119 GLU A O 1
ATOM 892 N N . PHE A 1 120 ? 1.269 12.699 1.884 1.00 87.94 120 PHE A N 1
ATOM 893 C CA . PHE A 1 120 ? 2.545 12.071 2.203 1.00 87.94 120 PHE A CA 1
ATOM 894 C C . PHE A 1 120 ? 2.570 11.530 3.633 1.00 87.94 120 PHE A C 1
ATOM 896 O O . PHE A 1 120 ? 2.030 12.141 4.555 1.00 87.94 120 PHE A O 1
ATOM 903 N N . GLY A 1 121 ? 3.214 10.376 3.814 1.00 84.94 121 GLY A N 1
ATOM 904 C CA . GLY A 1 121 ? 3.303 9.668 5.093 1.00 84.94 121 GLY A CA 1
ATOM 905 C C . GLY A 1 121 ? 2.039 8.901 5.493 1.00 84.94 121 GLY A C 1
ATOM 906 O O . GLY A 1 121 ? 2.080 8.130 6.450 1.00 84.94 121 GLY A O 1
ATOM 907 N N . ARG A 1 122 ? 0.925 9.057 4.767 1.00 91.50 122 ARG A N 1
ATOM 908 C CA . ARG A 1 122 ? -0.266 8.235 4.976 1.00 91.50 122 ARG A CA 1
ATOM 909 C C . ARG A 1 122 ? -0.092 6.886 4.285 1.00 91.50 122 ARG A C 1
ATOM 911 O O . ARG A 1 122 ? -0.045 6.830 3.064 1.00 91.50 122 ARG A O 1
ATOM 918 N N . THR A 1 123 ? -0.056 5.805 5.059 1.00 94.56 123 THR A N 1
ATOM 919 C CA . THR A 1 123 ? 0.332 4.475 4.555 1.00 94.56 123 THR A CA 1
ATOM 920 C C . THR A 1 123 ? -0.828 3.553 4.206 1.00 94.56 123 THR A C 1
ATOM 922 O O . THR A 1 123 ? -0.612 2.507 3.600 1.00 94.56 123 THR A O 1
ATOM 925 N N . PHE A 1 124 ? -2.062 3.913 4.561 1.00 96.44 124 PHE A N 1
ATOM 926 C CA . PHE A 1 124 ? -3.239 3.085 4.311 1.00 96.44 124 PHE A CA 1
ATOM 927 C C . PHE A 1 124 ? -4.455 3.914 3.889 1.00 96.44 124 PHE A C 1
ATOM 929 O O . PHE A 1 124 ? -4.773 4.962 4.473 1.00 96.44 124 PHE A O 1
ATOM 936 N N . TYR A 1 125 ? -5.168 3.386 2.897 1.00 97.88 125 TYR A N 1
ATOM 937 C CA . TYR A 1 125 ? -6.451 3.886 2.427 1.00 97.88 125 TYR A CA 1
ATOM 938 C C . TYR A 1 125 ? -7.482 2.761 2.355 1.00 97.88 125 TYR A C 1
ATOM 940 O O . TYR A 1 125 ? -7.156 1.607 2.075 1.00 97.88 125 TYR A O 1
ATOM 948 N N . THR A 1 126 ? -8.740 3.130 2.571 1.00 96.94 126 THR A N 1
ATOM 949 C CA . THR A 1 126 ? -9.929 2.307 2.330 1.00 96.94 126 THR A CA 1
ATOM 950 C C . THR A 1 126 ? -10.653 2.802 1.084 1.00 96.94 126 THR A C 1
ATOM 952 O O . THR A 1 126 ? -10.367 3.883 0.578 1.00 96.94 126 THR A O 1
ATOM 955 N N . GLU A 1 127 ? -11.651 2.061 0.604 1.00 95.31 127 GLU A N 1
ATOM 956 C CA . GLU A 1 127 ? -12.452 2.502 -0.546 1.00 95.31 127 GLU A CA 1
ATOM 957 C C . GLU A 1 127 ? -13.143 3.852 -0.284 1.00 95.31 127 GLU A C 1
ATOM 959 O O . GLU A 1 127 ? -13.335 4.646 -1.197 1.00 95.31 127 GLU A O 1
ATOM 964 N N . GLN A 1 128 ? -13.484 4.152 0.975 1.00 95.25 128 GLN A N 1
ATOM 965 C CA . GLN A 1 128 ? -14.218 5.371 1.320 1.00 95.25 128 GLN A CA 1
ATOM 966 C C . GLN A 1 128 ? -13.364 6.644 1.285 1.00 95.25 128 GLN A C 1
ATOM 968 O O . GLN A 1 128 ? -13.923 7.743 1.252 1.00 95.25 128 GLN A O 1
ATOM 973 N N . ASP A 1 129 ? -12.041 6.517 1.366 1.00 96.50 129 ASP A N 1
ATOM 974 C CA . ASP A 1 129 ? -11.135 7.653 1.535 1.00 96.50 129 ASP A CA 1
ATOM 975 C C . ASP A 1 129 ? -9.856 7.585 0.697 1.00 96.50 129 ASP A C 1
ATOM 977 O O . ASP A 1 129 ? -9.008 8.474 0.818 1.00 96.50 129 ASP A O 1
ATOM 981 N N . ARG A 1 130 ? -9.726 6.578 -0.172 1.00 97.19 130 ARG A N 1
ATOM 982 C CA . ARG A 1 130 ? -8.655 6.510 -1.162 1.00 97.19 130 ARG A CA 1
ATOM 983 C C . ARG A 1 130 ? -8.733 7.724 -2.102 1.00 97.19 130 ARG A C 1
ATOM 985 O O . ARG A 1 130 ? -9.806 8.019 -2.629 1.00 97.19 130 ARG A O 1
ATOM 992 N N . PRO A 1 131 ? -7.612 8.422 -2.347 1.00 96.62 131 PRO A N 1
ATOM 993 C CA . PRO A 1 131 ? -7.540 9.441 -3.380 1.00 96.62 131 PRO A CA 1
ATOM 994 C C . PRO A 1 131 ? -7.594 8.812 -4.777 1.00 96.62 131 PRO A C 1
ATOM 996 O O . PRO A 1 131 ? -7.404 7.611 -4.968 1.00 96.62 131 PRO A O 1
ATOM 999 N N . GLU A 1 132 ? -7.812 9.656 -5.773 1.00 96.25 132 GLU A N 1
ATOM 1000 C CA . GLU A 1 132 ? -7.783 9.269 -7.186 1.00 96.25 132 GLU A CA 1
ATOM 1001 C C . GLU A 1 132 ? -6.465 8.562 -7.546 1.00 96.25 132 GLU A C 1
ATOM 1003 O O . GLU A 1 132 ? -5.402 8.935 -7.039 1.00 96.25 132 GLU A O 1
ATOM 1008 N N . VAL A 1 133 ? -6.517 7.554 -8.428 1.00 96.69 133 VAL A N 1
ATOM 1009 C CA . VAL A 1 133 ? -5.339 6.736 -8.803 1.00 96.69 133 VAL A CA 1
ATOM 1010 C C . VAL A 1 133 ? -4.191 7.623 -9.287 1.00 96.69 133 VAL A C 1
ATOM 1012 O O . VAL A 1 133 ? -3.037 7.402 -8.937 1.00 96.69 133 VAL A O 1
ATOM 1015 N N . GLN A 1 134 ? -4.518 8.690 -10.013 1.00 96.19 134 GLN A N 1
ATOM 1016 C CA . GLN A 1 134 ? -3.564 9.652 -10.554 1.00 96.19 134 GLN A CA 1
ATOM 1017 C C . GLN A 1 134 ? -2.791 10.405 -9.467 1.00 96.19 134 GLN A C 1
ATOM 1019 O O . GLN A 1 134 ? -1.680 10.853 -9.717 1.00 96.19 134 GLN A O 1
ATOM 1024 N N . GLN A 1 135 ? -3.339 10.551 -8.261 1.00 97.25 135 GLN A N 1
ATOM 1025 C CA . GLN A 1 135 ? -2.594 11.123 -7.138 1.00 97.25 135 GLN A CA 1
ATOM 1026 C C . GLN A 1 135 ? -1.608 10.101 -6.562 1.00 97.25 135 GLN A C 1
ATOM 1028 O O . GLN A 1 135 ? -0.510 10.474 -6.179 1.00 97.25 135 GLN A O 1
ATOM 1033 N N . LEU A 1 136 ? -1.958 8.810 -6.558 1.00 97.56 136 LEU A N 1
ATOM 1034 C CA . LEU A 1 136 ? -1.073 7.731 -6.105 1.00 97.56 136 LEU A CA 1
ATOM 1035 C C . LEU A 1 136 ? 0.073 7.460 -7.097 1.00 97.56 136 LEU A C 1
ATOM 1037 O O . LEU A 1 136 ? 1.178 7.139 -6.671 1.00 97.56 136 LEU A O 1
ATOM 1041 N N . VAL A 1 137 ? -0.139 7.669 -8.402 1.00 97.31 137 VAL A N 1
ATOM 1042 C CA . VAL A 1 137 ? 0.949 7.636 -9.403 1.00 97.31 137 VAL A CA 1
ATOM 1043 C C . VAL A 1 137 ? 1.950 8.778 -9.203 1.00 97.31 137 VAL A C 1
ATOM 1045 O O . VAL A 1 137 ? 3.145 8.581 -9.402 1.00 97.31 137 VAL A O 1
ATOM 1048 N N . HIS A 1 138 ? 1.509 9.933 -8.699 1.00 96.88 138 HIS A N 1
ATOM 1049 C CA . HIS A 1 138 ? 2.431 10.986 -8.263 1.00 96.88 138 HIS A CA 1
ATOM 1050 C C . HIS A 1 138 ? 3.307 10.514 -7.090 1.00 96.88 138 HIS A C 1
ATOM 1052 O O . HIS A 1 138 ? 4.515 10.733 -7.077 1.00 96.88 138 HIS A O 1
ATOM 1058 N N . ASN A 1 139 ? 2.725 9.820 -6.104 1.00 96.75 139 ASN A N 1
ATOM 1059 C CA . ASN A 1 139 ? 3.509 9.233 -5.015 1.00 96.75 139 ASN A CA 1
ATOM 1060 C C . ASN A 1 139 ? 4.539 8.215 -5.543 1.00 96.75 139 ASN A C 1
ATOM 1062 O O . ASN A 1 139 ? 5.668 8.206 -5.056 1.00 96.75 139 ASN A O 1
ATOM 1066 N N . LEU A 1 140 ? 4.193 7.410 -6.556 1.00 97.31 140 LEU A N 1
ATOM 1067 C CA . LEU A 1 140 ? 5.139 6.504 -7.223 1.00 97.31 140 LEU A CA 1
ATOM 1068 C C . LEU A 1 140 ? 6.335 7.274 -7.831 1.00 97.31 140 LEU A C 1
ATOM 1070 O O . LEU A 1 140 ? 7.474 6.861 -7.623 1.00 97.31 140 LEU A O 1
ATOM 1074 N N . GLU A 1 141 ? 6.115 8.426 -8.487 1.00 96.00 141 GLU A N 1
ATOM 1075 C CA . GLU A 1 141 ? 7.202 9.293 -9.005 1.00 96.00 141 GLU A CA 1
ATOM 1076 C C . GLU A 1 141 ? 8.155 9.762 -7.883 1.00 96.00 141 GLU A C 1
ATOM 1078 O O . GLU A 1 141 ? 9.368 9.873 -8.087 1.00 96.00 141 GLU A O 1
ATOM 1083 N N . HIS A 1 142 ? 7.619 9.960 -6.675 1.00 95.00 142 HIS A N 1
ATOM 1084 C CA . HIS A 1 142 ? 8.356 10.335 -5.461 1.00 95.00 142 HIS A CA 1
ATOM 1085 C C . HIS A 1 142 ? 8.835 9.150 -4.608 1.00 95.00 142 HIS A C 1
ATOM 1087 O O . HIS A 1 142 ? 9.131 9.308 -3.415 1.00 95.00 142 HIS A O 1
ATOM 1093 N N . GLY A 1 143 ? 8.905 7.962 -5.208 1.00 94.38 143 GLY A N 1
ATOM 1094 C CA . GLY A 1 143 ? 9.540 6.784 -4.627 1.00 94.38 143 GLY A CA 1
ATOM 1095 C C . GLY A 1 143 ? 8.709 6.038 -3.601 1.00 94.38 143 GLY A C 1
ATOM 1096 O O . GLY A 1 143 ? 9.265 5.247 -2.843 1.00 94.38 143 GLY A O 1
ATOM 1097 N N . TYR A 1 144 ? 7.398 6.261 -3.559 1.00 96.50 144 TYR A N 1
ATOM 1098 C CA . TYR A 1 144 ? 6.525 5.365 -2.816 1.00 96.50 144 TYR A CA 1
ATOM 1099 C C . TYR A 1 144 ? 6.434 4.015 -3.520 1.00 96.50 144 TYR A C 1
ATOM 1101 O O . TYR A 1 144 ? 6.303 3.959 -4.737 1.00 96.50 144 TYR A O 1
ATOM 1109 N N . THR A 1 145 ? 6.385 2.940 -2.742 1.00 97.75 145 THR A N 1
ATOM 1110 C CA . THR A 1 145 ? 5.806 1.674 -3.198 1.00 97.75 145 THR A CA 1
ATOM 1111 C C . THR A 1 145 ? 4.310 1.680 -2.901 1.00 97.75 145 THR A C 1
ATOM 1113 O O . THR A 1 145 ? 3.901 1.963 -1.771 1.00 97.75 145 THR A O 1
ATOM 1116 N N . VAL A 1 146 ? 3.484 1.352 -3.895 1.00 98.62 146 VAL A N 1
ATOM 1117 C CA . VAL A 1 146 ? 2.037 1.193 -3.708 1.00 98.62 146 VAL A CA 1
ATOM 1118 C C . VAL A 1 146 ? 1.673 -0.287 -3.747 1.00 98.62 146 VAL A C 1
ATOM 1120 O O . VAL A 1 146 ? 1.915 -0.967 -4.739 1.00 98.62 146 VAL A O 1
ATOM 1123 N N . LEU A 1 147 ? 1.070 -0.780 -2.670 1.00 98.69 147 LEU A N 1
ATOM 1124 C CA . LEU A 1 147 ? 0.410 -2.074 -2.594 1.00 98.69 147 LEU A CA 1
ATOM 1125 C C . LEU A 1 147 ? -1.068 -1.887 -2.946 1.00 98.69 147 LEU A C 1
ATOM 1127 O O . LEU A 1 147 ? -1.862 -1.387 -2.147 1.00 98.69 147 LEU A O 1
ATOM 1131 N N . TRP A 1 148 ? -1.443 -2.329 -4.138 1.00 98.69 148 TRP A N 1
ATOM 1132 C CA . TRP A 1 148 ? -2.828 -2.409 -4.577 1.00 98.69 148 TRP A CA 1
ATOM 1133 C C . TRP A 1 148 ? -3.465 -3.712 -4.107 1.00 98.69 148 TRP A C 1
ATOM 1135 O O . TRP A 1 148 ? -2.889 -4.780 -4.313 1.00 98.69 148 TRP A O 1
ATOM 1145 N N . TYR A 1 149 ? -4.654 -3.647 -3.513 1.00 98.50 149 TYR A N 1
ATOM 1146 C CA . TYR A 1 149 ? -5.423 -4.831 -3.121 1.00 98.50 149 TYR A CA 1
ATOM 1147 C C . TYR A 1 149 ? -6.841 -4.786 -3.694 1.00 98.50 149 TYR A C 1
ATOM 1149 O O . TYR A 1 149 ? -7.459 -3.725 -3.750 1.00 98.50 149 TYR A O 1
ATOM 1157 N N . ASN A 1 150 ? -7.364 -5.927 -4.136 1.00 97.88 150 ASN A N 1
ATOM 1158 C CA . ASN A 1 150 ? -8.687 -5.995 -4.764 1.00 97.88 150 ASN A CA 1
ATOM 1159 C C . ASN A 1 150 ? -9.819 -6.285 -3.753 1.00 97.88 150 ASN A C 1
ATOM 1161 O O . ASN A 1 150 ? -9.597 -6.448 -2.549 1.00 97.88 150 ASN A O 1
ATOM 1165 N N . GLU A 1 151 ? -11.052 -6.391 -4.257 1.00 96.62 151 GLU A N 1
ATOM 1166 C CA . GLU A 1 151 ? -12.249 -6.689 -3.457 1.00 96.62 151 GLU A CA 1
ATOM 1167 C C . GLU A 1 151 ? -12.194 -8.044 -2.727 1.00 96.62 151 GLU A C 1
ATOM 1169 O O . GLU A 1 151 ? -12.836 -8.196 -1.688 1.00 96.62 151 GLU A O 1
ATOM 1174 N N . THR A 1 152 ? -11.425 -9.021 -3.229 1.00 97.12 152 THR A N 1
ATOM 1175 C CA . THR A 1 152 ? -11.219 -10.305 -2.540 1.00 97.12 152 THR A CA 1
ATOM 1176 C C . THR A 1 152 ? -10.514 -10.079 -1.211 1.00 97.12 152 THR A C 1
ATOM 1178 O O . THR A 1 152 ? -10.985 -10.575 -0.191 1.00 97.12 152 THR A O 1
ATO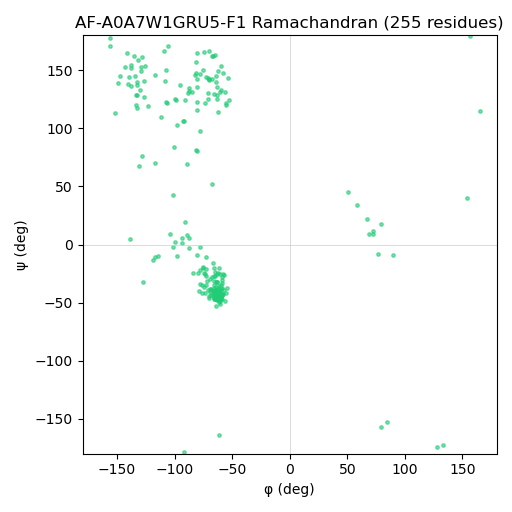M 1181 N N . ILE A 1 153 ? -9.428 -9.294 -1.211 1.00 98.12 153 ILE A N 1
ATOM 1182 C CA . ILE A 1 153 ? -8.744 -8.906 0.028 1.00 98.12 153 ILE A CA 1
ATOM 1183 C C . ILE A 1 153 ? -9.671 -8.044 0.875 1.00 98.12 153 ILE A C 1
ATOM 1185 O O . ILE A 1 153 ? -9.843 -8.343 2.046 1.00 98.12 153 ILE A O 1
ATOM 1189 N N . ALA A 1 154 ? -10.332 -7.039 0.289 1.00 96.94 154 ALA A N 1
ATOM 1190 C CA . ALA A 1 154 ? -11.218 -6.133 1.026 1.00 96.94 154 ALA A CA 1
ATOM 1191 C C . ALA A 1 154 ? -12.383 -6.841 1.746 1.00 96.94 154 ALA A C 1
ATOM 1193 O O . ALA A 1 154 ? -12.874 -6.345 2.760 1.00 96.94 154 ALA A O 1
ATOM 1194 N N . GLY A 1 155 ? -12.831 -7.986 1.222 1.00 97.00 155 GLY A N 1
ATOM 1195 C CA . GLY A 1 155 ? -13.868 -8.830 1.814 1.00 97.00 155 GLY A CA 1
ATOM 1196 C C . GLY A 1 155 ? -13.371 -9.866 2.830 1.00 97.00 155 GLY A C 1
ATOM 1197 O O . GLY A 1 155 ? -14.203 -10.582 3.393 1.00 97.00 155 GLY A O 1
ATOM 1198 N N . ASP A 1 156 ? -12.060 -9.967 3.058 1.00 97.75 156 ASP A N 1
ATOM 1199 C CA . ASP A 1 156 ? -11.426 -10.901 3.990 1.00 97.75 156 ASP A CA 1
ATOM 1200 C C . ASP A 1 156 ? -10.809 -10.140 5.176 1.00 97.75 156 ASP A C 1
ATOM 1202 O O . ASP A 1 156 ? -9.803 -9.443 5.046 1.00 97.75 156 ASP A O 1
ATOM 1206 N N . ASP A 1 157 ? -11.417 -10.288 6.357 1.00 96.94 157 ASP A N 1
ATOM 1207 C CA . ASP A 1 157 ? -10.995 -9.589 7.576 1.00 96.94 157 ASP A CA 1
ATOM 1208 C C . ASP A 1 157 ? -9.540 -9.910 7.984 1.00 96.94 157 ASP A C 1
ATOM 1210 O O . ASP A 1 157 ? -8.844 -9.035 8.501 1.00 96.94 157 ASP A O 1
ATOM 1214 N N . GLU A 1 158 ? -9.062 -11.141 7.767 1.00 96.44 158 GLU A N 1
ATOM 1215 C CA . GLU A 1 158 ? -7.701 -11.557 8.143 1.00 96.44 158 GLU A CA 1
ATOM 1216 C C . GLU A 1 158 ? -6.668 -11.002 7.156 1.00 96.44 158 GLU A C 1
ATOM 1218 O O . GLU A 1 158 ? -5.625 -10.469 7.560 1.00 96.44 158 GLU A O 1
ATOM 1223 N N . ALA A 1 159 ? -6.985 -11.047 5.861 1.00 97.69 159 ALA A N 1
ATOM 1224 C CA . ALA A 1 159 ? -6.140 -10.449 4.836 1.00 97.69 159 ALA A CA 1
ATOM 1225 C C . ALA A 1 159 ? -6.081 -8.919 4.985 1.00 97.69 159 ALA A C 1
ATOM 1227 O O . ALA A 1 159 ? -4.997 -8.336 4.931 1.00 97.69 159 ALA A O 1
ATOM 1228 N N . MET A 1 160 ? -7.213 -8.264 5.263 1.00 98.00 160 MET A N 1
ATOM 1229 C CA . MET A 1 160 ? -7.251 -6.825 5.534 1.00 98.00 160 MET A CA 1
ATOM 1230 C C . MET A 1 160 ? -6.483 -6.437 6.788 1.00 98.00 160 MET A C 1
ATOM 1232 O O . MET A 1 160 ? -5.812 -5.404 6.783 1.00 98.00 160 MET A O 1
ATOM 1236 N N . GLN A 1 161 ? -6.564 -7.239 7.852 1.00 96.00 161 GLN A N 1
ATOM 1237 C CA . GLN A 1 161 ? -5.754 -7.007 9.044 1.00 96.00 161 GLN A CA 1
ATOM 1238 C C . GLN A 1 161 ? -4.267 -7.059 8.685 1.00 96.00 161 GLN A C 1
ATOM 1240 O O . GLN A 1 161 ? -3.529 -6.146 9.043 1.00 96.00 161 GLN A O 1
ATOM 1245 N N . THR A 1 162 ? -3.857 -8.046 7.884 1.00 97.69 162 THR A N 1
ATOM 1246 C CA . THR A 1 162 ? -2.474 -8.165 7.405 1.00 97.69 162 THR A CA 1
ATOM 1247 C C . THR A 1 162 ? -2.039 -6.933 6.604 1.00 97.69 162 THR A C 1
ATOM 1249 O O . THR A 1 162 ? -0.965 -6.396 6.856 1.00 97.69 162 THR A O 1
ATOM 1252 N N . ILE A 1 163 ? -2.871 -6.427 5.685 1.00 98.31 163 ILE A N 1
ATOM 1253 C CA . ILE A 1 163 ? -2.584 -5.191 4.932 1.00 98.31 163 ILE A CA 1
ATOM 1254 C C . ILE A 1 163 ? -2.392 -3.986 5.861 1.00 98.31 163 ILE A C 1
ATOM 1256 O O . ILE A 1 163 ? -1.464 -3.200 5.667 1.00 98.31 163 ILE A O 1
ATOM 1260 N N . GLN A 1 164 ? -3.247 -3.839 6.875 1.00 96.31 164 GLN A N 1
ATOM 1261 C CA . GLN A 1 164 ? -3.138 -2.752 7.851 1.00 96.31 164 GLN A CA 1
ATOM 1262 C C . GLN A 1 164 ? -1.871 -2.880 8.702 1.00 96.31 164 GLN A C 1
ATOM 1264 O O . GLN A 1 164 ? -1.197 -1.881 8.941 1.00 96.31 164 GLN A O 1
ATOM 1269 N N . ASP A 1 165 ? -1.514 -4.096 9.117 1.00 95.44 165 ASP A N 1
ATOM 1270 C CA . ASP A 1 165 ? -0.293 -4.352 9.881 1.00 95.44 165 ASP A CA 1
ATOM 1271 C C . ASP A 1 165 ? 0.965 -4.041 9.055 1.00 95.44 165 ASP A C 1
ATOM 1273 O O . ASP A 1 165 ? 1.904 -3.432 9.570 1.00 95.44 165 ASP A O 1
ATOM 1277 N N . LEU A 1 166 ? 0.974 -4.402 7.764 1.00 95.56 166 LEU A N 1
ATOM 1278 C CA . LEU A 1 166 ? 2.042 -4.029 6.834 1.00 95.56 166 LEU A CA 1
ATOM 1279 C C . LEU A 1 166 ? 2.151 -2.508 6.718 1.00 95.56 166 LEU A C 1
ATOM 1281 O O . LEU A 1 166 ? 3.228 -1.961 6.930 1.00 95.56 166 LEU A O 1
ATOM 1285 N N . ALA A 1 167 ? 1.041 -1.815 6.453 1.00 95.00 167 ALA A N 1
ATOM 1286 C CA . ALA A 1 167 ? 1.022 -0.358 6.351 1.00 95.00 167 ALA A CA 1
ATOM 1287 C C . ALA A 1 167 ? 1.492 0.336 7.642 1.00 95.00 167 ALA A C 1
ATOM 1289 O O . ALA A 1 167 ? 2.221 1.328 7.579 1.00 95.00 167 ALA A O 1
ATOM 1290 N N . GLN A 1 168 ? 1.143 -0.213 8.809 1.00 91.62 168 GLN A N 1
ATOM 1291 C CA . GLN A 1 168 ? 1.567 0.299 10.111 1.00 91.62 168 GLN A CA 1
ATOM 1292 C C . GLN A 1 168 ? 3.089 0.240 10.305 1.00 91.62 168 GLN A C 1
ATOM 1294 O O . GLN A 1 168 ? 3.652 1.127 10.943 1.00 91.62 168 GLN A O 1
ATOM 1299 N N . LYS A 1 169 ? 3.793 -0.745 9.725 1.00 89.69 169 LYS A N 1
ATOM 1300 C CA . LYS A 1 169 ? 5.269 -0.802 9.789 1.00 89.69 169 LYS A CA 1
ATOM 1301 C C . LYS A 1 169 ? 5.946 0.391 9.121 1.00 89.69 169 LYS A C 1
ATOM 1303 O O . LYS A 1 169 ? 7.078 0.711 9.477 1.00 89.69 169 LYS A O 1
ATOM 1308 N N . PHE A 1 170 ? 5.264 1.025 8.173 1.00 89.44 170 PHE A N 1
ATOM 1309 C CA . PHE A 1 170 ? 5.773 2.175 7.437 1.00 89.44 170 PHE A CA 1
ATOM 1310 C C . PHE A 1 170 ? 5.205 3.500 7.933 1.00 89.44 170 PHE A C 1
ATOM 1312 O O . PHE A 1 170 ? 5.597 4.539 7.404 1.00 89.44 170 PHE A O 1
ATOM 1319 N N . GLU A 1 171 ? 4.301 3.496 8.918 1.00 85.38 171 GLU A N 1
ATOM 1320 C CA . GLU A 1 171 ? 3.845 4.736 9.536 1.00 85.38 171 GLU A CA 1
ATOM 1321 C C . GLU A 1 171 ? 5.043 5.417 10.191 1.00 85.38 171 GLU A C 1
ATOM 1323 O O . GLU A 1 171 ? 5.639 4.926 11.154 1.00 85.38 171 GLU A O 1
ATOM 1328 N N . VAL A 1 172 ? 5.416 6.573 9.655 1.00 66.81 172 VAL A N 1
ATOM 1329 C CA . VAL A 1 172 ? 6.434 7.397 10.288 1.00 66.81 172 VAL A CA 1
ATOM 1330 C C . VAL A 1 172 ? 5.782 8.025 11.513 1.00 66.81 172 VAL A C 1
ATOM 1332 O O . VAL A 1 172 ? 4.788 8.743 11.404 1.00 66.81 172 VAL A O 1
ATOM 1335 N N . GLY A 1 173 ? 6.350 7.789 12.698 1.00 57.44 173 GLY A N 1
ATOM 1336 C CA . GLY A 1 173 ? 6.128 8.694 13.827 1.00 57.44 173 GLY A CA 1
ATOM 1337 C C . GLY A 1 173 ? 6.656 10.101 13.501 1.00 57.44 173 GLY A C 1
ATOM 1338 O O . GLY A 1 173 ? 6.988 10.411 12.361 1.00 57.44 173 GLY A O 1
ATOM 1339 N N . GLU A 1 174 ? 6.838 10.975 14.492 1.00 43.75 174 GLU A N 1
ATOM 1340 C CA . GLU A 1 174 ? 7.584 12.236 14.297 1.00 43.75 174 GLU A CA 1
ATOM 1341 C C . GLU A 1 174 ? 9.096 11.978 14.040 1.00 43.75 174 GLU A C 1
ATOM 1343 O O . GLU A 1 174 ? 9.957 12.498 14.748 1.00 43.75 174 GLU A O 1
ATOM 1348 N N . ALA A 1 175 ? 9.466 11.120 13.085 1.00 43.81 175 ALA A N 1
ATOM 1349 C CA . ALA A 1 175 ? 10.854 10.820 12.764 1.00 43.81 175 ALA A CA 1
ATOM 1350 C C . ALA A 1 175 ? 11.418 11.974 11.925 1.00 43.81 175 ALA A C 1
ATOM 1352 O O . ALA A 1 175 ? 11.205 12.082 10.722 1.00 43.81 175 ALA A O 1
ATOM 1353 N N . THR A 1 176 ? 12.117 12.887 12.594 1.00 42.75 176 THR A N 1
ATOM 1354 C CA . THR A 1 176 ? 12.706 14.089 11.987 1.00 42.75 176 THR A CA 1
ATOM 1355 C C . THR A 1 176 ? 14.128 13.876 11.460 1.00 42.75 176 THR A C 1
ATOM 1357 O O . THR A 1 176 ? 14.792 14.857 11.130 1.00 42.75 176 THR A O 1
ATOM 1360 N N . ASP A 1 177 ? 14.632 12.639 11.442 1.00 45.34 177 ASP A N 1
ATOM 1361 C CA . ASP A 1 177 ? 16.036 12.345 11.134 1.00 45.34 177 ASP A CA 1
ATOM 1362 C C . ASP A 1 177 ? 16.160 11.282 10.037 1.00 45.34 177 ASP A C 1
ATOM 1364 O O . ASP A 1 177 ? 16.441 10.113 10.285 1.00 45.34 177 ASP A O 1
ATOM 1368 N N . ILE A 1 178 ? 15.914 11.704 8.797 1.00 56.22 178 ILE A N 1
ATOM 1369 C CA . ILE A 1 178 ? 16.062 10.861 7.612 1.00 56.22 178 ILE A CA 1
ATOM 1370 C C . ILE A 1 178 ? 17.544 10.817 7.212 1.00 56.22 178 ILE A C 1
ATOM 1372 O O . ILE A 1 178 ? 17.995 11.580 6.356 1.00 56.22 178 ILE A O 1
ATOM 1376 N N . THR A 1 179 ? 18.337 9.984 7.887 1.00 54.78 179 THR A N 1
ATOM 1377 C CA . THR A 1 179 ? 19.790 9.877 7.629 1.00 54.7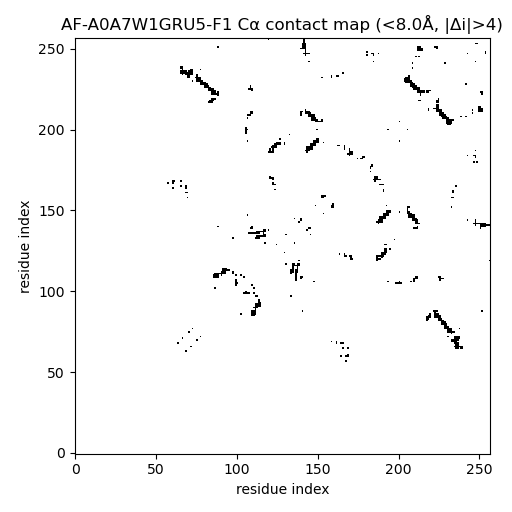8 179 THR A CA 1
ATOM 1378 C C . THR A 1 179 ? 20.249 8.511 7.130 1.00 54.78 179 THR A C 1
ATOM 1380 O O . THR A 1 179 ? 21.373 8.407 6.633 1.00 54.78 179 THR A O 1
ATOM 1383 N N . ASP A 1 180 ? 19.394 7.489 7.181 1.00 63.19 180 ASP A N 1
ATOM 1384 C CA . ASP A 1 180 ? 19.646 6.168 6.604 1.00 63.19 180 ASP A CA 1
ATOM 1385 C C . ASP A 1 180 ? 18.497 5.698 5.696 1.00 63.19 180 ASP A C 1
ATOM 1387 O O . ASP A 1 180 ? 17.394 6.245 5.709 1.00 63.19 180 ASP A O 1
ATOM 1391 N N . GLN A 1 181 ? 18.791 4.712 4.842 1.00 62.31 181 GLN A N 1
ATOM 1392 C CA . GLN A 1 181 ? 17.871 4.215 3.811 1.00 62.31 181 GLN A CA 1
ATOM 1393 C C . GLN A 1 181 ? 16.615 3.566 4.410 1.00 62.31 181 GLN A C 1
ATOM 1395 O O . GLN A 1 181 ? 15.546 3.651 3.818 1.00 62.31 181 GLN A O 1
ATOM 1400 N N . GLU A 1 182 ? 16.737 2.937 5.580 1.00 64.38 182 GLU A N 1
ATOM 1401 C CA . GLU A 1 182 ? 15.621 2.299 6.285 1.00 64.38 182 GLU A CA 1
ATOM 1402 C C . GLU A 1 182 ? 14.632 3.357 6.802 1.00 64.38 182 GLU A C 1
ATOM 1404 O O . GLU A 1 182 ? 13.428 3.246 6.579 1.00 64.38 182 GLU A O 1
ATOM 1409 N N . THR A 1 183 ? 15.143 4.450 7.377 1.00 64.44 183 THR A N 1
ATOM 1410 C CA . THR A 1 183 ? 14.341 5.605 7.813 1.00 64.44 183 THR A CA 1
ATOM 1411 C C . THR A 1 183 ? 13.824 6.437 6.640 1.00 64.44 183 THR A C 1
ATOM 1413 O O . THR A 1 183 ? 12.805 7.099 6.757 1.00 64.44 183 THR A O 1
ATOM 1416 N N . TYR A 1 184 ? 14.509 6.429 5.500 1.00 66.00 184 TYR A N 1
ATOM 1417 C CA . TYR A 1 184 ? 14.029 7.108 4.297 1.00 66.00 184 TYR A CA 1
ATOM 1418 C C . TYR A 1 184 ? 12.926 6.320 3.574 1.00 66.00 184 TYR A C 1
ATOM 1420 O O . TYR A 1 184 ? 12.008 6.914 3.015 1.00 66.00 184 TYR A O 1
ATOM 1428 N N . ASN A 1 185 ? 12.993 4.986 3.611 1.00 68.88 185 ASN A N 1
ATOM 1429 C CA . ASN A 1 185 ? 11.918 4.126 3.120 1.00 68.88 185 ASN A CA 1
ATOM 1430 C C . ASN A 1 185 ? 10.710 4.121 4.074 1.00 68.88 185 ASN A C 1
ATOM 1432 O O . ASN A 1 185 ? 9.588 3.874 3.626 1.00 68.88 185 ASN A O 1
ATOM 1436 N N . SER A 1 186 ? 10.902 4.394 5.373 1.00 70.25 186 SER A N 1
ATOM 1437 C CA . SER A 1 186 ? 9.772 4.572 6.286 1.00 70.25 186 SER A CA 1
ATOM 1438 C C . SER A 1 186 ? 8.954 5.795 5.849 1.00 70.25 186 SER A C 1
ATOM 1440 O O . SER A 1 186 ? 9.476 6.878 5.595 1.00 70.25 186 SER A O 1
ATOM 1442 N N . GLY A 1 187 ? 7.653 5.589 5.640 1.00 80.44 187 GLY A N 1
ATOM 1443 C CA . GLY A 1 187 ? 6.745 6.586 5.071 1.00 80.44 187 GLY A CA 1
ATOM 1444 C C . GLY A 1 187 ? 6.605 6.577 3.554 1.00 80.44 187 GLY A C 1
ATOM 1445 O O . GLY A 1 187 ? 5.705 7.246 3.062 1.00 80.44 187 GLY A O 1
ATOM 1446 N N . LYS A 1 188 ? 7.421 5.814 2.814 1.00 91.69 188 LYS A N 1
ATOM 1447 C CA . LYS A 1 188 ? 7.339 5.670 1.347 1.00 91.69 188 LYS A CA 1
ATOM 1448 C C . LYS A 1 188 ? 6.656 4.354 0.943 1.00 91.69 188 LYS A C 1
ATOM 1450 O O . LYS A 1 188 ? 7.083 3.652 0.031 1.00 91.69 188 LYS A O 1
ATOM 1455 N N . PHE A 1 189 ? 5.570 4.023 1.636 1.00 95.69 189 PHE A N 1
ATOM 1456 C CA . PHE A 1 189 ? 4.713 2.872 1.352 1.00 95.69 189 PHE A CA 1
ATOM 1457 C C . PHE A 1 189 ? 3.248 3.278 1.491 1.00 95.69 189 PHE A C 1
ATOM 1459 O O . PHE A 1 189 ? 2.888 3.953 2.454 1.00 95.69 189 PHE A O 1
ATOM 1466 N N . ILE A 1 190 ? 2.406 2.849 0.554 1.00 97.81 190 ILE A N 1
ATOM 1467 C CA . ILE A 1 190 ? 0.954 3.033 0.603 1.00 97.81 190 ILE A CA 1
ATOM 1468 C C . ILE A 1 190 ? 0.275 1.708 0.272 1.00 97.81 190 ILE A C 1
ATOM 1470 O O . ILE A 1 190 ? 0.523 1.145 -0.784 1.00 97.81 190 ILE A O 1
ATOM 1474 N N . ALA A 1 191 ? -0.655 1.257 1.105 1.00 98.44 191 ALA A N 1
ATOM 1475 C CA . ALA A 1 191 ? -1.629 0.240 0.740 1.00 98.44 191 ALA A CA 1
ATOM 1476 C C . ALA A 1 191 ? -2.964 0.899 0.362 1.00 98.44 191 ALA A C 1
ATOM 1478 O O . ALA A 1 191 ? -3.540 1.655 1.152 1.00 98.44 191 ALA A O 1
ATOM 1479 N N . ALA A 1 192 ? -3.465 0.615 -0.840 1.00 98.56 192 ALA A N 1
ATOM 1480 C CA . ALA A 1 192 ? -4.670 1.231 -1.388 1.00 98.56 192 ALA A CA 1
ATOM 1481 C C . ALA A 1 192 ? -5.555 0.212 -2.132 1.00 98.56 192 ALA A C 1
ATOM 1483 O O . ALA A 1 192 ? -5.038 -0.689 -2.794 1.00 98.56 192 ALA A O 1
ATOM 1484 N N . PRO A 1 193 ? -6.891 0.344 -2.055 1.00 98.25 193 PRO A N 1
ATOM 1485 C CA . PRO A 1 193 ? -7.792 -0.547 -2.771 1.00 98.25 193 PRO A CA 1
ATOM 1486 C C . PRO A 1 193 ? -7.790 -0.252 -4.273 1.00 98.25 193 PRO A C 1
ATOM 1488 O O . PRO A 1 193 ? -7.757 0.906 -4.687 1.00 98.25 193 PRO A O 1
ATOM 1491 N N . TRP A 1 194 ? -7.909 -1.303 -5.073 1.00 97.56 194 TRP A N 1
ATOM 1492 C CA . TRP A 1 194 ? -8.225 -1.239 -6.494 1.00 97.56 194 TRP A CA 1
ATOM 1493 C C . TRP A 1 194 ? -9.657 -1.722 -6.714 1.00 97.56 194 TRP A C 1
ATOM 1495 O O . TRP A 1 194 ? -10.010 -2.841 -6.332 1.00 97.56 194 TRP A O 1
ATOM 1505 N N . THR A 1 195 ? -10.485 -0.877 -7.316 1.00 94.88 195 THR A N 1
ATOM 1506 C CA . THR A 1 195 ? -11.917 -1.127 -7.507 1.00 94.88 195 THR A CA 1
ATOM 1507 C C . THR A 1 195 ? -12.242 -1.395 -8.972 1.00 94.88 195 THR A C 1
ATOM 1509 O O . THR A 1 195 ? -11.453 -1.107 -9.871 1.00 94.88 195 THR A O 1
ATOM 1512 N N . ALA A 1 196 ? -13.448 -1.898 -9.239 1.00 91.75 196 ALA A N 1
ATOM 1513 C CA . ALA A 1 196 ? -13.923 -2.090 -10.608 1.00 91.75 196 ALA A CA 1
ATOM 1514 C C . ALA A 1 196 ? -14.015 -0.782 -11.426 1.00 91.75 196 ALA A C 1
ATOM 1516 O O . ALA A 1 196 ? -14.047 -0.843 -12.654 1.00 91.75 196 ALA A O 1
ATOM 1517 N N . GLU A 1 197 ? -14.073 0.387 -10.774 1.00 91.38 197 GLU A N 1
ATOM 1518 C CA . GLU A 1 197 ? -14.067 1.691 -11.452 1.00 91.38 197 GLU A CA 1
ATOM 1519 C C . GLU A 1 197 ? -12.677 2.061 -11.992 1.00 91.38 197 GLU A C 1
ATOM 1521 O O . GLU A 1 197 ? -12.582 2.814 -12.959 1.00 91.38 197 GLU A O 1
ATOM 1526 N N . ASP A 1 198 ? -11.617 1.498 -11.405 1.00 92.81 198 ASP A N 1
ATOM 1527 C CA . ASP A 1 198 ? -10.228 1.781 -11.769 1.00 92.81 198 ASP A CA 1
ATOM 1528 C C . ASP A 1 198 ? -9.756 0.941 -12.972 1.00 92.81 198 ASP A C 1
ATOM 1530 O O . ASP A 1 198 ? -8.850 1.345 -13.700 1.00 92.81 198 ASP A O 1
ATOM 1534 N N . GLY A 1 199 ? -10.379 -0.221 -13.202 1.00 91.25 199 GLY A N 1
ATOM 1535 C CA . GLY A 1 199 ? -10.079 -1.124 -14.315 1.00 91.25 199 GLY A CA 1
ATOM 1536 C C . GLY A 1 199 ? -9.943 -2.586 -13.890 1.00 91.25 199 GLY A C 1
ATOM 1537 O O . GLY A 1 199 ? -10.215 -2.956 -12.748 1.00 91.25 199 GLY A O 1
ATOM 1538 N N . GLU A 1 200 ? -9.515 -3.441 -14.819 1.00 90.88 200 GLU A N 1
ATOM 1539 C CA . GLU A 1 200 ? -9.308 -4.867 -14.543 1.00 90.88 200 GLU A CA 1
ATOM 1540 C C . GLU A 1 200 ? -8.080 -5.085 -13.647 1.00 90.88 200 GLU A C 1
ATOM 1542 O O . GLU A 1 200 ? -6.974 -4.663 -13.974 1.00 90.88 200 GLU A O 1
ATOM 1547 N N . PHE A 1 201 ? -8.264 -5.781 -12.525 1.00 93.94 201 PHE A N 1
ATOM 1548 C CA . PHE A 1 201 ? -7.153 -6.271 -11.710 1.00 93.94 201 PHE A CA 1
ATOM 1549 C C . PHE A 1 201 ? -6.592 -7.573 -12.315 1.00 93.94 201 PHE A C 1
ATOM 1551 O O . PHE A 1 201 ? -7.379 -8.347 -12.875 1.00 93.94 201 PHE A O 1
ATOM 1558 N N . PRO A 1 202 ? -5.280 -7.867 -12.199 1.00 92.38 202 PRO A N 1
ATOM 1559 C CA . PRO A 1 202 ? -4.716 -9.123 -12.691 1.00 92.38 202 PRO A CA 1
ATOM 1560 C C . PRO A 1 202 ? -5.480 -10.339 -12.154 1.00 92.38 202 PRO A C 1
ATOM 1562 O O . PRO A 1 202 ? -5.655 -10.495 -10.948 1.00 92.38 202 PRO A O 1
ATOM 1565 N N . ALA A 1 203 ? -5.972 -11.190 -13.060 1.00 89.75 203 ALA A N 1
ATOM 1566 C CA . ALA A 1 203 ? -6.946 -12.240 -12.736 1.00 89.75 203 ALA A CA 1
ATOM 1567 C C . ALA A 1 203 ? -6.411 -13.333 -11.796 1.00 89.75 203 ALA A C 1
ATOM 1569 O O . ALA A 1 203 ? -7.189 -14.075 -11.201 1.00 89.75 203 ALA A O 1
ATOM 1570 N N . ASP A 1 204 ? -5.095 -13.457 -11.712 1.00 90.19 204 ASP A N 1
ATOM 1571 C CA . ASP A 1 204 ? -4.374 -14.417 -10.894 1.00 90.19 204 ASP A CA 1
ATOM 1572 C C . ASP A 1 204 ? -3.764 -13.757 -9.641 1.00 90.19 204 ASP A C 1
ATOM 1574 O O . ASP A 1 204 ? -3.003 -14.378 -8.910 1.00 90.19 204 ASP A O 1
ATOM 1578 N N . ALA A 1 205 ? -4.086 -12.498 -9.345 1.00 96.62 205 ALA A N 1
ATOM 1579 C CA . ALA A 1 205 ? -3.587 -11.795 -8.170 1.00 96.62 205 ALA A CA 1
ATOM 1580 C C . ALA A 1 205 ? -4.728 -11.217 -7.335 1.00 96.62 205 ALA A C 1
ATOM 1582 O O . ALA A 1 205 ? -5.786 -10.852 -7.845 1.00 96.62 205 ALA A O 1
ATOM 1583 N N . ASN A 1 206 ? -4.467 -11.048 -6.042 1.00 98.12 206 ASN A N 1
ATOM 1584 C CA . ASN A 1 206 ? -5.301 -10.216 -5.175 1.00 98.12 206 ASN A CA 1
ATOM 1585 C C . ASN A 1 206 ? -4.532 -9.038 -4.567 1.00 98.12 206 ASN A C 1
ATOM 1587 O O . ASN A 1 206 ? -5.148 -8.101 -4.059 1.00 98.12 206 ASN A O 1
ATOM 1591 N N . VAL A 1 207 ? -3.200 -9.067 -4.672 1.00 98.50 207 VAL A N 1
ATOM 1592 C CA . VAL A 1 207 ? -2.281 -8.016 -4.244 1.00 98.50 207 VAL A CA 1
ATOM 1593 C C . VAL A 1 207 ? -1.275 -7.737 -5.361 1.00 98.50 207 VAL A C 1
ATOM 1595 O O . VAL A 1 207 ? -0.750 -8.672 -5.965 1.00 98.50 207 VAL A O 1
ATOM 1598 N N . VAL A 1 208 ? -0.988 -6.463 -5.627 1.00 98.62 208 VAL A N 1
ATOM 1599 C CA . VAL A 1 208 ? 0.060 -6.030 -6.562 1.00 98.62 208 VAL A CA 1
ATOM 1600 C C . VAL A 1 208 ? 0.893 -4.928 -5.917 1.00 98.62 208 VAL A C 1
ATOM 1602 O O . VAL A 1 208 ? 0.368 -3.867 -5.593 1.00 98.62 208 VAL A O 1
ATOM 1605 N N . LEU A 1 209 ? 2.192 -5.163 -5.761 1.00 98.69 209 LEU A N 1
ATOM 1606 C CA . LEU A 1 209 ? 3.175 -4.126 -5.459 1.00 98.69 209 LEU A CA 1
ATOM 1607 C C . LEU A 1 209 ? 3.540 -3.405 -6.753 1.00 98.69 209 LEU A C 1
ATOM 1609 O O . LEU A 1 209 ? 3.764 -4.062 -7.768 1.00 98.69 209 LEU A O 1
ATOM 1613 N N . ALA A 1 210 ? 3.603 -2.080 -6.708 1.00 98.50 210 ALA A N 1
ATOM 1614 C CA . ALA A 1 210 ? 3.993 -1.221 -7.815 1.00 98.50 210 ALA A CA 1
ATOM 1615 C C . ALA A 1 210 ? 5.025 -0.183 -7.350 1.00 98.50 210 ALA A C 1
ATOM 1617 O O . ALA A 1 210 ? 4.893 0.376 -6.257 1.00 98.50 210 ALA A O 1
ATOM 1618 N N . HIS A 1 211 ? 6.030 0.091 -8.185 1.00 98.25 211 HIS A N 1
ATOM 1619 C CA . HIS A 1 211 ? 7.047 1.123 -7.948 1.00 98.25 211 HIS A CA 1
ATOM 1620 C C . HIS A 1 211 ? 7.523 1.754 -9.258 1.00 98.25 211 HIS A C 1
ATOM 1622 O O . HIS A 1 211 ? 7.637 1.062 -10.273 1.00 98.25 211 HIS A O 1
ATOM 1628 N N . TRP A 1 212 ? 7.834 3.053 -9.232 1.00 97.88 212 TRP A N 1
ATOM 1629 C CA . TRP A 1 212 ? 8.462 3.745 -10.358 1.00 97.88 212 TRP A CA 1
ATOM 1630 C C . TRP A 1 212 ? 9.966 3.841 -10.119 1.00 97.88 212 TRP A C 1
ATOM 1632 O O . TRP A 1 212 ? 10.434 4.674 -9.347 1.00 97.88 212 TRP A O 1
ATOM 1642 N N . ALA A 1 213 ? 10.735 2.992 -10.793 1.00 97.88 213 ALA A N 1
ATOM 1643 C CA . ALA A 1 213 ? 12.188 2.979 -10.697 1.00 97.88 213 ALA A CA 1
ATOM 1644 C C . ALA A 1 213 ? 12.815 3.951 -11.707 1.00 97.88 213 ALA A C 1
ATOM 1646 O O . ALA A 1 213 ? 12.447 3.955 -12.880 1.00 97.88 213 ALA A O 1
ATOM 1647 N N . SER A 1 214 ? 13.798 4.757 -11.297 1.00 96.75 214 SER A N 1
ATOM 1648 C CA . SER A 1 214 ? 14.545 5.630 -12.226 1.00 96.75 214 SER A CA 1
ATOM 1649 C C . SER A 1 214 ? 15.605 4.897 -13.047 1.00 96.75 214 SER A C 1
ATOM 1651 O O . SER A 1 214 ? 16.006 5.373 -14.108 1.00 96.75 214 SER A O 1
ATOM 1653 N N . GLU A 1 215 ? 16.052 3.739 -12.569 1.00 95.44 215 GLU A N 1
ATOM 1654 C CA . GLU A 1 215 ? 17.118 2.933 -13.162 1.00 95.44 215 GLU A CA 1
ATOM 1655 C C . GLU A 1 215 ? 16.736 1.449 -13.139 1.00 95.44 215 GLU A C 1
ATOM 1657 O O . GLU A 1 215 ? 16.005 1.016 -12.253 1.00 95.44 215 GLU A O 1
ATOM 1662 N N . GLY A 1 216 ? 17.262 0.670 -14.087 1.00 94.75 216 GLY A N 1
ATOM 1663 C CA . GLY A 1 216 ? 17.033 -0.770 -14.210 1.00 94.75 216 GLY A CA 1
ATOM 1664 C C . GLY A 1 216 ? 17.267 -1.269 -15.635 1.00 94.75 216 GLY A C 1
ATOM 1665 O O . GLY A 1 216 ? 17.619 -0.482 -16.512 1.00 94.75 216 GLY A O 1
ATOM 1666 N N . GLU A 1 217 ? 17.107 -2.575 -15.868 1.00 94.81 217 GLU A N 1
ATOM 1667 C CA . GLU A 1 217 ? 17.367 -3.189 -17.183 1.00 94.81 217 GLU A CA 1
ATOM 1668 C C . GLU A 1 217 ? 16.443 -2.635 -18.277 1.00 94.81 217 GLU A C 1
ATOM 1670 O O . GLU A 1 217 ? 16.914 -2.309 -19.367 1.00 94.81 217 GLU A O 1
ATOM 1675 N N . ASP A 1 218 ? 15.162 -2.447 -17.950 1.00 96.50 218 ASP A N 1
ATOM 16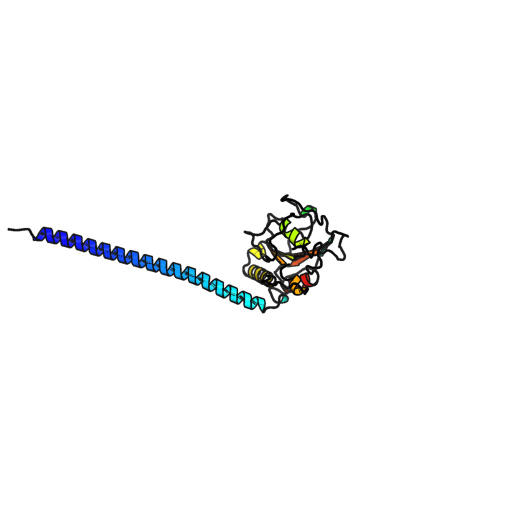76 C CA . ASP A 1 218 ? 14.144 -1.925 -18.869 1.00 96.50 218 ASP A CA 1
ATOM 1677 C C . ASP A 1 218 ? 13.959 -0.401 -18.774 1.00 96.50 218 ASP A C 1
ATOM 1679 O O . ASP A 1 218 ? 13.062 0.158 -19.409 1.00 96.50 218 ASP A O 1
ATOM 1683 N N . ALA A 1 219 ? 14.787 0.292 -17.986 1.00 97.06 219 ALA A N 1
ATOM 1684 C CA . ALA A 1 219 ? 14.638 1.725 -17.772 1.00 97.06 219 ALA A CA 1
ATOM 1685 C C . ALA A 1 219 ? 14.890 2.529 -19.055 1.00 97.06 219 ALA A C 1
ATOM 1687 O O . ALA A 1 219 ? 15.920 2.406 -19.724 1.00 97.06 219 ALA A O 1
ATOM 1688 N N . VAL A 1 220 ? 13.948 3.415 -19.366 1.00 97.38 220 VAL A N 1
ATOM 1689 C CA . VAL A 1 220 ? 14.050 4.374 -20.464 1.00 97.38 220 VAL A CA 1
ATOM 1690 C C . VAL A 1 220 ? 14.754 5.634 -19.958 1.00 97.38 220 VAL A C 1
ATOM 1692 O O . VAL A 1 220 ? 14.419 6.166 -18.899 1.00 97.38 220 VAL A O 1
ATOM 1695 N N . GLU A 1 221 ? 15.744 6.131 -20.705 1.00 95.75 221 GLU A N 1
ATOM 1696 C CA . GLU A 1 221 ? 16.532 7.306 -20.309 1.00 95.75 221 GLU A CA 1
ATOM 1697 C C . GLU A 1 221 ? 15.628 8.519 -20.033 1.00 95.75 221 GLU A C 1
ATOM 1699 O O . GLU A 1 221 ? 14.872 8.962 -20.898 1.00 95.75 221 GLU A O 1
ATOM 1704 N N . GLY A 1 222 ? 15.719 9.058 -18.814 1.00 93.75 222 GLY A N 1
ATOM 1705 C CA . GLY A 1 222 ? 14.918 10.203 -18.377 1.00 93.75 222 GLY A CA 1
ATOM 1706 C C . GLY A 1 222 ? 13.439 9.896 -18.134 1.00 93.75 222 GLY A C 1
ATOM 1707 O O . GLY A 1 222 ? 12.672 10.834 -17.971 1.00 93.75 222 GLY A O 1
ATOM 1708 N N . GLN A 1 223 ? 13.025 8.626 -18.144 1.00 95.88 223 GLN A N 1
ATOM 1709 C CA . GLN A 1 223 ? 11.653 8.206 -17.833 1.00 95.88 223 GLN A CA 1
ATOM 1710 C C . GLN A 1 223 ? 11.611 7.116 -16.754 1.00 95.88 223 GLN A C 1
ATOM 1712 O O . GLN A 1 223 ? 10.683 7.088 -15.953 1.00 95.88 223 GLN A O 1
ATOM 1717 N N . GLY A 1 224 ? 12.620 6.242 -16.699 1.00 97.12 224 GLY A N 1
ATOM 1718 C CA . GLY A 1 224 ? 12.677 5.120 -15.765 1.00 97.12 224 GLY A CA 1
ATOM 1719 C C . GLY A 1 224 ? 11.922 3.884 -16.265 1.00 97.12 224 GLY A C 1
ATOM 1720 O O . GLY A 1 224 ? 11.786 3.667 -17.472 1.00 97.12 224 GLY A O 1
ATOM 1721 N N . MET A 1 225 ? 11.449 3.063 -15.334 1.00 97.62 225 MET A N 1
ATOM 1722 C CA . MET A 1 225 ? 10.624 1.879 -15.573 1.00 97.62 225 MET A CA 1
ATOM 1723 C C . MET A 1 225 ? 9.568 1.714 -14.479 1.00 97.62 225 MET A C 1
ATOM 1725 O O . MET A 1 225 ? 9.770 2.119 -13.335 1.00 97.62 225 MET A O 1
ATOM 1729 N N . GLY A 1 226 ? 8.458 1.078 -14.833 1.00 98.19 226 GLY A N 1
ATOM 1730 C CA . GLY A 1 226 ? 7.532 0.506 -13.865 1.00 98.19 226 GLY A CA 1
ATOM 1731 C C . GLY A 1 226 ? 8.013 -0.854 -13.405 1.00 98.19 226 GLY A C 1
ATOM 1732 O O . GLY A 1 226 ? 8.599 -1.609 -14.185 1.00 98.19 226 GLY A O 1
ATOM 1733 N N . VAL A 1 227 ? 7.741 -1.155 -12.144 1.00 98.50 227 VAL A N 1
ATOM 1734 C CA . VAL A 1 227 ? 8.078 -2.420 -11.505 1.00 98.50 227 VAL A CA 1
ATOM 1735 C C . VAL A 1 227 ? 6.836 -2.957 -10.820 1.00 98.50 227 VAL A C 1
ATOM 1737 O O . VAL A 1 227 ? 6.173 -2.213 -10.097 1.00 98.50 227 VAL A O 1
ATOM 1740 N N . TRP A 1 228 ? 6.546 -4.243 -11.014 1.00 98.25 228 TRP A N 1
ATOM 1741 C CA . TRP A 1 228 ? 5.419 -4.912 -10.377 1.00 98.25 228 TRP A CA 1
ATOM 1742 C C . TRP A 1 228 ? 5.793 -6.259 -9.791 1.00 98.25 228 TRP A C 1
ATOM 1744 O O . TRP A 1 228 ? 6.543 -7.022 -10.399 1.00 98.25 228 TRP A O 1
ATOM 1754 N N . GLN A 1 229 ? 5.163 -6.590 -8.668 1.00 98.19 229 GLN A N 1
ATOM 1755 C CA . GLN A 1 229 ? 5.102 -7.950 -8.152 1.00 98.19 229 GLN A CA 1
ATOM 1756 C C . GLN A 1 229 ? 3.669 -8.274 -7.743 1.00 98.19 229 GLN A C 1
ATOM 1758 O O . GLN A 1 229 ? 3.039 -7.515 -7.014 1.00 98.19 229 GLN A O 1
ATOM 1763 N N . SER A 1 230 ? 3.142 -9.396 -8.224 1.00 97.94 230 SER A N 1
ATOM 1764 C CA . SER A 1 230 ? 1.766 -9.823 -7.952 1.00 97.94 230 SER A CA 1
ATOM 1765 C C . SER A 1 230 ? 1.744 -11.023 -7.013 1.00 97.94 230 SER A C 1
ATOM 1767 O O . SER A 1 230 ? 2.553 -11.926 -7.196 1.00 97.94 230 SER A O 1
ATOM 1769 N N . CYS A 1 231 ? 0.798 -11.066 -6.077 1.00 98.44 231 CYS A N 1
ATOM 1770 C CA . CYS A 1 231 ? 0.593 -12.181 -5.148 1.00 98.44 231 CYS A CA 1
ATOM 1771 C C . CYS A 1 231 ? -0.909 -12.491 -4.990 1.00 98.44 231 CYS A C 1
ATOM 1773 O O . CYS A 1 231 ? -1.764 -11.612 -5.162 1.00 98.44 231 CYS A O 1
ATOM 1775 N N . GLU A 1 232 ? -1.255 -13.728 -4.632 1.00 98.06 232 GLU A N 1
ATOM 1776 C CA . GLU A 1 232 ? -2.627 -14.103 -4.262 1.00 98.06 232 GLU A CA 1
ATOM 1777 C C . GLU A 1 232 ? -2.986 -13.701 -2.824 1.00 98.06 232 GLU A C 1
ATOM 1779 O O . GLU A 1 232 ? -4.169 -13.501 -2.537 1.00 98.06 232 GLU A O 1
ATOM 1784 N N . GLN A 1 233 ? -1.997 -13.551 -1.935 1.00 98.12 233 GLN A N 1
ATOM 1785 C CA . GLN A 1 233 ? -2.190 -13.110 -0.548 1.00 98.12 233 GLN A CA 1
ATOM 1786 C C . GLN A 1 233 ? -1.210 -11.994 -0.149 1.00 98.12 233 GLN A C 1
ATOM 1788 O O . GLN A 1 233 ? -0.150 -11.854 -0.760 1.00 98.12 233 GLN A O 1
ATOM 1793 N N . PRO A 1 234 ? -1.522 -11.197 0.890 1.00 98.38 234 PRO A N 1
ATOM 1794 C CA . PRO A 1 234 ? -0.567 -10.254 1.456 1.00 98.38 234 PRO A CA 1
ATOM 1795 C C . PRO A 1 234 ? 0.649 -10.974 2.058 1.00 98.38 234 PRO A C 1
ATOM 1797 O O . PRO A 1 234 ? 0.499 -11.871 2.893 1.00 98.38 234 PRO A O 1
ATOM 1800 N N . SER A 1 235 ? 1.848 -10.539 1.670 1.00 98.50 235 SER A N 1
ATOM 1801 C CA . SER A 1 235 ? 3.115 -11.090 2.154 1.00 98.50 235 SER A CA 1
ATOM 1802 C C . SER A 1 235 ? 4.078 -9.986 2.566 1.00 98.50 235 SER A C 1
ATOM 1804 O O . SER A 1 235 ? 4.506 -9.175 1.743 1.00 98.50 235 SER A O 1
ATOM 1806 N N . GLY A 1 236 ? 4.446 -9.967 3.843 1.00 97.69 236 GLY A N 1
ATOM 1807 C CA . GLY A 1 236 ? 5.460 -9.059 4.358 1.00 97.69 236 GLY A CA 1
ATOM 1808 C C . GLY A 1 236 ? 6.862 -9.387 3.861 1.00 97.69 236 GLY A C 1
ATOM 1809 O O . GLY A 1 236 ? 7.660 -8.472 3.675 1.00 97.69 236 GLY A O 1
ATOM 1810 N N . GLU A 1 237 ? 7.158 -10.660 3.580 1.00 97.88 237 GLU A N 1
ATOM 1811 C CA . 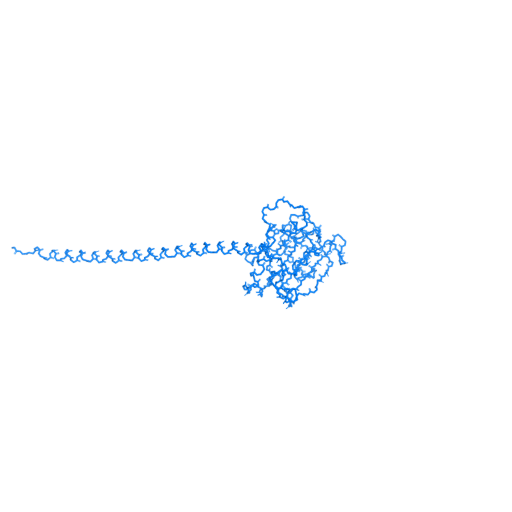GLU A 1 237 ? 8.425 -11.065 2.959 1.00 97.88 237 GLU A CA 1
ATOM 1812 C C . GLU A 1 237 ? 8.553 -10.472 1.554 1.00 97.88 237 GLU A C 1
ATOM 1814 O O . GLU A 1 237 ? 9.568 -9.843 1.252 1.00 97.88 237 GLU A O 1
ATOM 1819 N N . ALA A 1 238 ? 7.500 -10.577 0.734 1.00 98.25 238 ALA A N 1
ATOM 1820 C CA . ALA A 1 238 ? 7.482 -9.978 -0.598 1.00 98.25 238 ALA A CA 1
ATOM 1821 C C . ALA A 1 238 ? 7.657 -8.452 -0.536 1.00 98.25 238 ALA A C 1
ATOM 1823 O O . ALA A 1 238 ? 8.508 -7.910 -1.234 1.00 98.25 238 ALA A O 1
ATOM 1824 N N . VAL A 1 239 ? 6.932 -7.761 0.357 1.00 97.75 239 VAL A N 1
ATOM 1825 C CA . VAL A 1 239 ? 7.088 -6.306 0.557 1.00 97.75 239 VAL A CA 1
ATOM 1826 C C . VAL A 1 239 ? 8.519 -5.951 0.969 1.00 97.75 239 VAL A C 1
ATOM 1828 O O . VAL A 1 239 ? 9.113 -5.035 0.399 1.00 97.75 239 VAL A O 1
ATOM 1831 N N . ALA A 1 240 ? 9.089 -6.676 1.935 1.00 95.62 240 ALA A N 1
ATOM 1832 C CA . ALA A 1 240 ? 10.441 -6.429 2.423 1.00 95.62 240 ALA A CA 1
ATOM 1833 C C . ALA A 1 240 ? 11.488 -6.599 1.312 1.00 95.62 240 ALA A C 1
ATOM 1835 O O . ALA A 1 240 ? 12.353 -5.739 1.148 1.00 95.62 240 ALA A O 1
ATOM 1836 N N . SER A 1 241 ? 11.405 -7.684 0.536 1.00 96.75 241 SER A N 1
ATOM 1837 C CA . SER A 1 241 ? 12.313 -7.936 -0.585 1.00 96.75 241 SER A CA 1
ATOM 1838 C C . SER A 1 241 ? 12.146 -6.907 -1.699 1.00 96.75 241 SER A C 1
ATOM 1840 O O . SER A 1 241 ? 13.140 -6.341 -2.152 1.00 96.75 241 SER A O 1
ATOM 1842 N N . PHE A 1 242 ? 10.905 -6.608 -2.084 1.00 97.56 242 PHE A N 1
ATOM 1843 C CA . PHE A 1 242 ? 10.594 -5.663 -3.151 1.00 97.56 242 PHE A CA 1
ATOM 1844 C C . PHE A 1 242 ? 11.125 -4.259 -2.839 1.00 97.56 242 PHE A C 1
ATOM 1846 O O . PHE A 1 242 ? 11.823 -3.670 -3.657 1.00 97.56 242 PHE A O 1
ATOM 1853 N N . MET A 1 243 ? 10.890 -3.741 -1.630 1.00 95.38 243 MET A N 1
ATOM 1854 C CA . MET A 1 243 ? 11.368 -2.407 -1.233 1.00 95.38 243 MET A CA 1
ATOM 1855 C C . MET A 1 243 ? 12.872 -2.351 -0.928 1.00 95.38 243 MET A C 1
ATOM 1857 O O . MET A 1 243 ? 13.462 -1.268 -0.911 1.00 95.38 243 MET A O 1
ATOM 1861 N N . ALA A 1 244 ? 13.510 -3.492 -0.654 1.00 93.81 244 ALA A N 1
ATOM 1862 C CA . ALA A 1 244 ? 14.965 -3.566 -0.550 1.00 93.81 244 ALA A CA 1
ATOM 1863 C C . ALA A 1 244 ? 15.635 -3.494 -1.931 1.00 93.81 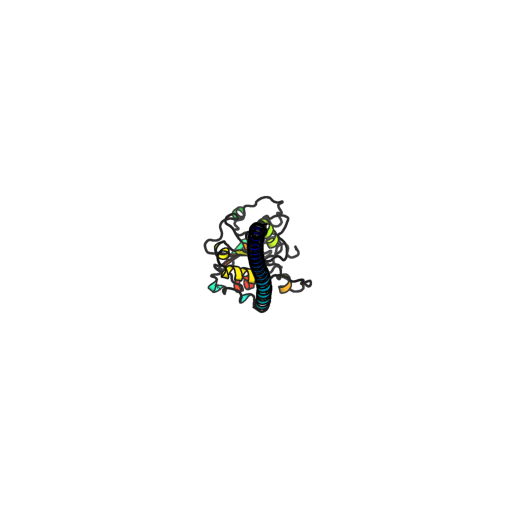244 ALA A C 1
ATOM 1865 O O . ALA A 1 244 ? 16.704 -2.893 -2.057 1.00 93.81 244 ALA A O 1
ATOM 1866 N N . GLU A 1 245 ? 15.016 -4.094 -2.949 1.00 95.75 245 GLU A N 1
ATOM 1867 C CA . GLU A 1 245 ? 15.495 -4.069 -4.334 1.00 95.75 245 GLU A CA 1
ATOM 1868 C C . GLU A 1 245 ? 15.166 -2.748 -5.043 1.00 95.75 245 GLU A C 1
ATOM 1870 O O . GLU A 1 245 ? 16.026 -2.186 -5.722 1.00 95.75 245 GLU A O 1
ATOM 1875 N N . TYR A 1 246 ? 13.968 -2.211 -4.801 1.00 95.50 246 TYR A N 1
ATOM 1876 C CA . TYR A 1 246 ? 13.466 -0.952 -5.349 1.00 95.50 246 TYR A CA 1
ATOM 1877 C C . TYR A 1 246 ? 13.207 0.053 -4.218 1.00 95.50 246 TYR A C 1
ATOM 1879 O O . TYR A 1 246 ? 12.059 0.339 -3.870 1.00 95.50 246 TYR A O 1
ATOM 1887 N N . PRO A 1 247 ? 14.270 0.573 -3.578 1.00 94.00 247 PRO A N 1
ATOM 1888 C CA . PRO A 1 247 ? 14.121 1.530 -2.492 1.00 94.00 247 PRO A CA 1
ATOM 1889 C C . PRO A 1 247 ? 13.558 2.858 -3.002 1.00 94.00 247 PRO A C 1
ATOM 1891 O O . PRO A 1 247 ? 13.712 3.205 -4.172 1.00 94.00 247 PRO A O 1
ATOM 1894 N N . ALA A 1 248 ? 13.028 3.686 -2.099 1.00 92.12 248 ALA A N 1
ATOM 1895 C CA . ALA A 1 248 ? 12.480 4.996 -2.460 1.00 92.12 248 ALA A CA 1
ATOM 1896 C C . ALA A 1 248 ? 13.494 5.909 -3.180 1.00 92.12 248 ALA A C 1
ATOM 1898 O O . ALA A 1 248 ? 13.120 6.777 -3.968 1.00 92.12 248 ALA A O 1
ATOM 1899 N N . SER A 1 249 ? 14.794 5.699 -2.937 1.00 91.75 249 SER A N 1
ATOM 1900 C CA . SER A 1 249 ? 15.883 6.458 -3.563 1.00 91.75 249 SER A CA 1
ATOM 1901 C C . SER A 1 249 ? 16.076 6.093 -5.037 1.00 91.75 249 SER A C 1
ATOM 1903 O O . SER A 1 249 ? 16.612 6.896 -5.800 1.00 91.75 249 SER A O 1
ATOM 1905 N N . ASN A 1 250 ? 15.602 4.915 -5.448 1.00 94.69 250 ASN A N 1
ATOM 1906 C CA . ASN A 1 250 ? 15.479 4.491 -6.833 1.00 94.69 250 ASN A CA 1
ATOM 1907 C C . ASN A 1 250 ? 14.109 4.916 -7.371 1.00 94.69 250 ASN A C 1
ATOM 1909 O O . ASN A 1 250 ? 13.236 4.096 -7.610 1.00 94.69 250 ASN A O 1
ATOM 1913 N N . SER A 1 251 ? 13.915 6.215 -7.547 1.00 95.31 251 SER A N 1
ATOM 1914 C CA . SER A 1 251 ? 12.719 6.782 -8.175 1.00 95.31 251 SER A CA 1
ATOM 1915 C C . SER A 1 251 ? 13.083 7.962 -9.070 1.00 95.31 251 SER A C 1
ATOM 1917 O O . SER A 1 251 ? 14.231 8.424 -9.002 1.00 95.31 251 SER A O 1
ATOM 1919 N N . PRO A 1 252 ? 12.187 8.423 -9.964 1.00 95.44 252 PRO A N 1
ATOM 1920 C CA . PRO A 1 252 ? 12.446 9.604 -10.785 1.00 95.44 252 PRO A CA 1
ATOM 1921 C C . PRO A 1 252 ? 12.736 10.855 -9.948 1.00 95.44 252 PRO A C 1
ATOM 1923 O O . PRO A 1 252 ? 13.683 11.586 -10.243 1.00 95.44 252 PRO A O 1
ATOM 1926 N N . GLU A 1 253 ? 11.974 11.073 -8.871 1.00 92.19 253 GLU A N 1
ATOM 1927 C CA . GLU A 1 253 ? 12.079 12.263 -8.025 1.00 92.19 253 GLU A CA 1
ATOM 1928 C C . GLU A 1 253 ? 12.165 11.915 -6.526 1.00 92.19 253 GLU A C 1
ATOM 1930 O O . GLU A 1 253 ? 11.281 12.274 -5.747 1.00 92.19 253 GLU A O 1
ATOM 1935 N N . PRO A 1 254 ? 13.264 11.290 -6.065 1.00 84.56 254 PRO A N 1
ATOM 1936 C CA . PRO A 1 254 ? 13.365 10.760 -4.702 1.00 84.56 254 PRO A CA 1
ATOM 1937 C C . PRO A 1 254 ? 13.276 11.862 -3.634 1.00 84.56 254 PRO A C 1
ATOM 1939 O O . PRO A 1 254 ? 12.746 11.675 -2.543 1.00 84.56 254 PRO A O 1
ATOM 1942 N N . ASN A 1 255 ? 13.759 13.067 -3.932 1.00 79.44 255 ASN A N 1
ATOM 1943 C CA . ASN A 1 255 ? 13.696 14.183 -2.982 1.00 79.44 255 ASN A CA 1
ATOM 1944 C C . ASN A 1 255 ? 12.383 14.984 -3.066 1.00 79.44 255 ASN A C 1
ATOM 1946 O O . ASN A 1 255 ? 12.274 16.025 -2.413 1.00 79.44 255 ASN A O 1
ATOM 1950 N N . GLY A 1 256 ? 11.423 14.536 -3.882 1.00 66.75 256 GLY A N 1
ATOM 1951 C CA . GLY A 1 256 ? 10.040 14.991 -3.824 1.00 66.75 256 GLY A CA 1
ATOM 1952 C C . GLY A 1 256 ? 9.367 14.441 -2.567 1.00 66.75 256 GLY A C 1
ATOM 1953 O O . GLY A 1 256 ? 9.723 13.362 -2.082 1.00 66.75 256 GLY A O 1
ATOM 1954 N N . ALA A 1 257 ? 8.503 15.254 -1.960 1.00 56.16 257 ALA A N 1
ATOM 1955 C CA . ALA A 1 257 ? 7.981 15.011 -0.614 1.00 56.16 257 ALA A CA 1
ATOM 1956 C C . ALA A 1 257 ? 7.221 13.672 -0.481 1.00 56.16 257 ALA A C 1
ATOM 1958 O O . ALA A 1 257 ? 6.889 13.028 -1.496 1.00 56.16 257 ALA A O 1
#

Solvent-accessible surface area (backbone atoms only — not comparable to full-atom values): 13572 Å² total; per-residue (Å²): 143,90,71,73,61,65,60,49,56,52,49,53,51,53,49,49,53,50,52,49,51,52,50,51,49,51,50,51,52,50,51,50,51,50,53,53,49,51,51,52,49,50,54,54,49,51,53,54,49,49,58,51,52,53,53,54,47,51,56,51,54,72,74,43,60,60,49,70,40,59,34,45,38,75,81,10,56,47,51,77,76,45,73,42,56,30,51,50,57,89,41,65,36,89,85,66,90,78,70,44,69,84,75,74,30,64,78,59,24,60,42,62,20,28,73,57,57,51,72,76,49,57,16,72,40,47,85,92,69,50,71,59,69,39,16,51,42,33,36,12,39,25,11,20,36,38,36,37,31,28,63,72,35,74,74,30,72,68,51,42,48,39,50,51,56,57,25,55,74,26,48,58,69,96,76,85,70,72,80,48,72,70,54,53,37,40,26,32,37,31,35,36,63,48,47,82,90,80,47,75,66,56,91,82,40,33,28,35,41,24,27,16,26,41,67,62,95,53,34,31,91,92,38,3,16,24,35,38,34,39,13,55,38,60,27,21,30,46,52,51,52,49,45,69,76,55,31,26,77,43,14,73,36,41,91,43,117

Mean predicted aligned error: 8.13 Å

pLDDT: mean 90.16, std 11.6, range [42.75, 98.69]

Radius of gyration: 29.75 Å; Cα contacts (8 Å, |Δi|>4): 448; chains: 1; bounding box: 96×39×82 Å

Sequence (257 aa):
MAKPSKNRERAERIEALRRESQRAERRRTLVVVLVCGVLALAIVGATAWKLISDAQRADEIAGTDLAAIGADADAADCRDVTTAGAEAQGEHLDGQPIDYTDYGTTPPAFGPHWSNAAEFGRTFYTEQDRPEVQQLVHNLEHGYTVLWYNETIAGDDEAMQTIQDLAQKFEVGEATDITDQETYNSGKFIAAPWTAEDGEFPADANVVLAHWASEGEDAVEGQGMGVWQSCEQPSGEAVASFMAEYPASNSPEPNGA